Protein AF-A0A1Q7BRL2-F1 (afdb_monomer_lite)

Sequence (193 aa):
MEAATKLGIEAVKKFFEGKKDEKDLISIGLAVGYFYNFLNVISGVIRRNQLTLYEKTGDKDGRHFARETVGVQVILPARLHVAAYERCEDEFRQTKKSFLLLEEEQGRMYGINYNLVQRGDKPGIIIVDLARPLMSVKRFYEEILHYPTHDDADAKWIKAQKSEIIAFKETLLQLQNRGYGALVNRLDFSERA

Secondary structure (DSSP, 8-state):
-HHHHHHHHHHHHHHHSS---TT--HHHHHHHHHIIIIIHHHHHHHTSSEEEEBSSTT-SS-EEEEGGGEEEEEEEESSSSHHHHHHHHHHHHTSEEEEEEEGGGTTEEEEEEEEEEEETTEEEEEEEEE-HHHHTHHHIIIIIS------TT-HHHHHHHHHHHHHHHHHHHHHHHTT--TTTTTEEEEEE-

Radius of gyration: 19.19 Å; chains: 1; bounding box: 58×33×53 Å

Foldseek 3Di:
DVVVVVVVVVVVVVLLALDDDLPS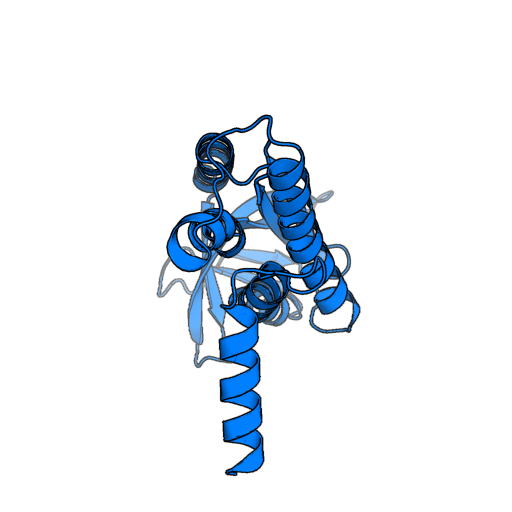QCLLVLLVVCCVVPVLQVQVQLVDQKWFWAADPPRDPGDIFGSVQEFEEEEDEQFQDDVSVVVSVVVQVVWDKTWGFDVVVVRDTDIWTWDWDDDPPGIHIYTYYYSVSLNCSVVCCCVRSVHDPPDPPPPVNVVSNNSNRCSNVVSNVVVVVVPSGPNVVRYHYHYGD

Structure (mmCIF, N/CA/C/O backbone):
data_AF-A0A1Q7BRL2-F1
#
_entry.id   AF-A0A1Q7BRL2-F1
#
loop_
_atom_site.group_PDB
_atom_site.id
_atom_site.type_symbol
_atom_site.label_atom_id
_atom_site.label_alt_id
_atom_site.label_comp_id
_atom_site.label_asym_id
_atom_site.label_entity_id
_atom_site.label_seq_id
_atom_site.pdbx_PDB_ins_code
_atom_site.Cartn_x
_atom_site.Cartn_y
_atom_site.Cartn_z
_atom_site.occupancy
_atom_site.B_iso_or_equiv
_atom_site.auth_seq_id
_atom_site.auth_comp_id
_atom_site.auth_asym_id
_atom_site.auth_atom_id
_atom_site.pdbx_PDB_model_num
ATOM 1 N N . MET A 1 1 ? 29.855 -19.125 7.031 1.00 62.41 1 MET A N 1
ATOM 2 C CA . MET A 1 1 ? 29.768 -17.647 7.026 1.00 62.41 1 MET A CA 1
ATOM 3 C C . MET A 1 1 ? 30.228 -17.094 5.680 1.00 62.41 1 MET A C 1
ATOM 5 O O . MET A 1 1 ? 29.429 -16.485 4.992 1.00 62.41 1 MET A O 1
ATOM 9 N N . GLU A 1 2 ? 31.440 -17.429 5.235 1.00 78.12 2 GLU A N 1
ATOM 10 C CA . GLU A 1 2 ? 32.041 -16.954 3.975 1.00 78.12 2 GLU A CA 1
ATOM 11 C C . GLU A 1 2 ? 31.238 -17.293 2.699 1.00 78.12 2 GLU A C 1
ATOM 13 O O . GLU A 1 2 ? 31.030 -16.430 1.848 1.00 78.12 2 GLU A O 1
ATOM 18 N N . ALA A 1 3 ? 30.689 -18.511 2.598 1.00 78.81 3 ALA A N 1
ATOM 19 C CA . ALA A 1 3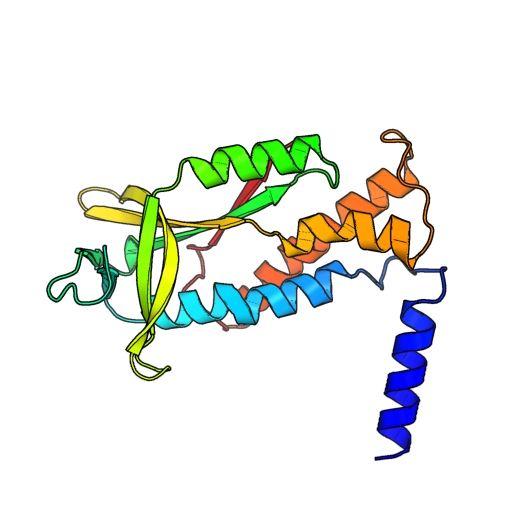 ? 29.843 -18.916 1.467 1.00 78.81 3 ALA A CA 1
ATOM 20 C C . ALA A 1 3 ? 28.517 -18.132 1.387 1.00 78.81 3 ALA A C 1
ATOM 22 O O . ALA A 1 3 ? 28.091 -17.755 0.299 1.00 78.81 3 ALA A O 1
ATOM 23 N N . ALA A 1 4 ? 27.892 -17.842 2.534 1.00 79.88 4 ALA A N 1
ATOM 24 C CA . ALA A 1 4 ? 26.665 -17.048 2.599 1.00 79.88 4 ALA A CA 1
ATOM 25 C C . ALA A 1 4 ? 26.933 -15.579 2.240 1.00 79.88 4 ALA A C 1
ATOM 27 O O . ALA A 1 4 ? 26.167 -14.979 1.492 1.00 79.88 4 ALA A O 1
ATOM 28 N N . THR A 1 5 ? 28.057 -15.024 2.705 1.00 82.62 5 THR A N 1
ATOM 29 C CA . THR A 1 5 ? 28.504 -13.678 2.328 1.00 82.62 5 THR A CA 1
ATOM 30 C C . THR A 1 5 ? 28.749 -13.577 0.825 1.00 82.62 5 THR A C 1
ATOM 32 O O . THR A 1 5 ? 28.285 -12.633 0.192 1.00 82.62 5 THR A O 1
ATOM 35 N N . LYS A 1 6 ? 29.428 -14.565 0.229 1.00 87.19 6 LYS A N 1
ATOM 36 C CA . LYS A 1 6 ? 29.683 -14.597 -1.216 1.00 87.19 6 LYS A CA 1
ATOM 37 C C . LYS A 1 6 ? 28.384 -14.671 -2.023 1.00 87.19 6 LYS A C 1
ATOM 39 O O . LYS A 1 6 ? 28.210 -13.871 -2.937 1.00 87.19 6 LYS A O 1
ATOM 44 N N . LEU A 1 7 ? 27.462 -15.556 -1.633 1.00 82.69 7 LEU A N 1
ATOM 45 C CA . LEU A 1 7 ? 26.121 -15.650 -2.221 1.00 82.69 7 LEU A CA 1
ATOM 46 C C . LEU A 1 7 ? 25.362 -14.319 -2.129 1.00 82.69 7 LEU A C 1
ATOM 48 O O . LEU A 1 7 ? 24.771 -13.884 -3.112 1.00 82.69 7 LEU A O 1
ATOM 52 N N . GLY A 1 8 ? 25.412 -13.650 -0.974 1.00 77.25 8 GLY A N 1
ATOM 53 C CA . GLY A 1 8 ? 24.779 -12.346 -0.778 1.00 77.25 8 GLY A CA 1
ATOM 54 C C . GLY A 1 8 ? 25.357 -11.264 -1.692 1.00 77.25 8 GLY A C 1
ATOM 55 O O . GLY A 1 8 ? 24.603 -10.548 -2.346 1.00 77.25 8 GLY A O 1
ATOM 56 N N . ILE A 1 9 ? 26.687 -11.174 -1.793 1.00 84.06 9 ILE A N 1
ATOM 57 C CA . ILE A 1 9 ? 27.365 -10.212 -2.679 1.00 84.06 9 ILE A CA 1
ATOM 58 C C . ILE A 1 9 ? 27.017 -10.480 -4.148 1.00 84.06 9 ILE A C 1
ATOM 60 O O . ILE A 1 9 ? 26.789 -9.539 -4.904 1.00 84.06 9 ILE A O 1
ATOM 64 N N . GLU A 1 10 ? 26.974 -11.745 -4.563 1.00 83.62 10 GLU A N 1
ATOM 65 C CA . GLU A 1 10 ? 26.650 -12.133 -5.938 1.00 83.62 10 GLU A CA 1
ATOM 66 C C . GLU A 1 10 ? 25.187 -11.833 -6.292 1.00 83.62 10 GLU A C 1
ATOM 68 O O . GLU A 1 10 ? 24.922 -11.259 -7.346 1.00 83.62 10 GLU A O 1
ATOM 73 N N . ALA A 1 11 ? 24.249 -12.110 -5.381 1.00 78.00 11 ALA A N 1
ATOM 74 C CA . ALA A 1 11 ? 22.842 -11.754 -5.552 1.00 78.00 11 ALA A CA 1
ATOM 75 C C . ALA A 1 11 ? 22.638 -10.235 -5.674 1.00 78.00 11 ALA A C 1
ATOM 77 O O . ALA A 1 11 ? 21.880 -9.787 -6.533 1.00 78.00 11 ALA A O 1
ATOM 78 N N . VAL A 1 12 ? 23.347 -9.439 -4.861 1.00 78.56 12 VAL A N 1
ATOM 79 C CA . VAL A 1 12 ? 23.328 -7.972 -4.965 1.00 78.56 12 VAL A CA 1
ATOM 80 C C . VAL A 1 12 ? 23.885 -7.531 -6.314 1.00 78.56 12 VAL A C 1
ATOM 82 O O . VAL A 1 12 ? 23.209 -6.798 -7.023 1.00 78.56 12 VAL A O 1
ATOM 85 N N . LYS A 1 13 ? 25.072 -8.002 -6.715 1.00 79.81 13 LYS A N 1
ATOM 86 C CA . LYS A 1 13 ? 25.657 -7.640 -8.017 1.00 79.81 13 LYS A CA 1
ATOM 87 C C . LYS A 1 13 ? 24.693 -7.927 -9.163 1.00 79.81 13 LYS A C 1
ATOM 89 O O . LYS A 1 13 ? 24.381 -7.012 -9.916 1.00 79.81 13 LYS A O 1
ATOM 94 N N . LYS A 1 14 ? 24.135 -9.140 -9.208 1.00 74.88 14 LYS A N 1
ATOM 95 C CA . LYS A 1 14 ? 23.153 -9.540 -10.220 1.00 74.88 14 LYS A CA 1
ATOM 96 C C . LYS A 1 14 ? 21.919 -8.632 -10.235 1.00 74.88 14 LYS A C 1
ATOM 98 O O . LYS A 1 14 ? 21.432 -8.280 -11.299 1.00 74.88 14 LYS A O 1
ATOM 103 N N . PHE A 1 15 ? 21.422 -8.223 -9.070 1.00 71.12 15 PHE A N 1
ATOM 104 C CA . PHE A 1 15 ? 20.250 -7.351 -8.971 1.00 71.12 15 PHE A CA 1
ATOM 105 C C . PHE A 1 15 ? 20.478 -5.938 -9.540 1.00 71.12 15 PHE A C 1
ATOM 107 O O . PHE A 1 15 ? 19.529 -5.320 -10.026 1.00 71.12 15 PHE A O 1
ATOM 114 N N . PHE A 1 16 ? 21.715 -5.428 -9.475 1.00 71.94 16 PHE A N 1
ATOM 115 C CA . PHE A 1 16 ? 22.108 -4.113 -10.004 1.00 71.94 16 PHE A CA 1
ATOM 116 C C . PHE A 1 16 ? 22.716 -4.174 -11.416 1.00 71.94 16 PHE A C 1
ATOM 118 O O . PHE A 1 16 ? 22.973 -3.134 -12.021 1.00 71.94 16 PHE A O 1
ATOM 125 N N . GLU A 1 17 ? 22.940 -5.363 -11.975 1.00 69.81 17 GLU A N 1
ATOM 126 C CA . GLU A 1 17 ? 23.268 -5.508 -13.391 1.00 69.81 17 GLU A CA 1
ATOM 127 C C . GLU A 1 17 ? 22.035 -5.086 -14.211 1.00 69.81 17 GLU A C 1
ATOM 129 O O . GLU A 1 17 ? 20.956 -5.649 -14.060 1.00 69.81 17 GLU A O 1
ATOM 134 N N . GLY A 1 18 ? 22.166 -4.072 -15.079 1.00 56.28 18 GLY A N 1
ATOM 135 C CA . GLY A 1 18 ? 21.053 -3.418 -15.800 1.00 56.28 18 GLY A CA 1
ATOM 136 C C . GLY A 1 18 ? 20.221 -4.301 -16.751 1.00 56.28 18 GLY A C 1
ATOM 137 O O . GLY A 1 18 ? 19.419 -3.789 -17.529 1.00 56.28 18 GLY A O 1
ATOM 138 N N . LYS A 1 19 ? 20.398 -5.626 -16.713 1.00 58.03 19 LYS A N 1
ATOM 139 C CA . LYS A 1 19 ? 19.552 -6.622 -17.372 1.00 58.03 19 LYS A CA 1
ATOM 140 C C . LYS A 1 19 ? 18.669 -7.292 -16.326 1.00 58.03 19 LYS A C 1
ATOM 142 O O . LYS A 1 19 ? 18.974 -8.384 -15.859 1.00 58.03 19 LYS A O 1
ATOM 147 N N . LYS A 1 20 ? 17.559 -6.645 -15.978 1.00 58.62 20 LYS A N 1
ATOM 148 C CA . LYS A 1 20 ? 16.522 -7.323 -15.205 1.00 58.62 20 LYS A CA 1
ATOM 149 C C . LYS A 1 20 ? 15.752 -8.293 -16.079 1.00 58.62 20 LYS A C 1
ATOM 151 O O . LYS A 1 20 ? 15.157 -7.892 -17.080 1.00 58.62 20 LYS A O 1
ATOM 156 N N . ASP A 1 21 ? 15.718 -9.547 -15.653 1.00 59.31 21 ASP A N 1
ATOM 157 C CA . ASP A 1 21 ? 14.703 -10.475 -16.123 1.00 59.31 21 ASP A CA 1
ATOM 158 C C . ASP A 1 21 ? 13.338 -10.030 -15.576 1.00 59.31 21 ASP A C 1
ATOM 160 O O . ASP A 1 21 ? 13.244 -9.463 -14.487 1.00 59.31 21 ASP A O 1
ATOM 164 N N . GLU A 1 22 ? 12.248 -10.354 -16.280 1.00 55.78 22 GLU A N 1
ATOM 165 C CA . GLU A 1 22 ? 10.867 -10.081 -15.826 1.00 55.78 22 GLU A CA 1
ATOM 166 C C . GLU A 1 22 ? 10.545 -10.682 -14.438 1.00 55.78 22 GLU A C 1
ATOM 168 O O . GLU A 1 22 ? 9.509 -10.383 -13.850 1.00 55.78 22 GLU A O 1
ATOM 173 N N . LYS A 1 23 ? 11.434 -11.535 -13.915 1.00 57.34 23 LYS A N 1
ATOM 174 C CA . LYS A 1 23 ? 11.348 -12.203 -12.615 1.00 57.34 23 LYS A CA 1
ATOM 175 C C . LYS A 1 23 ? 11.952 -11.393 -11.459 1.00 57.34 23 LYS A C 1
ATOM 177 O O . LYS A 1 23 ? 11.619 -11.681 -10.314 1.00 57.34 23 LYS A O 1
ATOM 182 N N . ASP A 1 24 ? 12.773 -10.377 -11.728 1.00 70.38 24 ASP A N 1
ATOM 183 C CA . ASP A 1 24 ? 13.502 -9.615 -10.702 1.00 70.38 24 ASP A CA 1
ATOM 184 C C . ASP A 1 24 ? 12.777 -8.310 -10.321 1.00 70.38 24 ASP A C 1
ATOM 186 O O . ASP A 1 24 ? 13.365 -7.227 -10.284 1.00 70.38 24 ASP A O 1
ATOM 190 N N . LEU A 1 25 ? 11.474 -8.388 -10.046 1.00 84.44 25 LEU A N 1
ATOM 191 C CA . LEU A 1 25 ? 10.639 -7.228 -9.703 1.00 84.44 25 LEU A CA 1
ATOM 192 C C . LEU A 1 25 ? 10.968 -6.716 -8.293 1.00 84.44 25 LEU A C 1
ATOM 194 O O . LEU A 1 25 ? 10.845 -7.454 -7.310 1.00 84.44 25 LEU A O 1
ATOM 198 N N . ILE A 1 26 ? 11.370 -5.443 -8.166 1.00 90.31 26 ILE A N 1
ATOM 199 C CA . ILE A 1 26 ? 11.726 -4.882 -6.844 1.00 90.31 26 ILE A CA 1
ATOM 200 C C . ILE A 1 26 ? 10.518 -4.776 -5.924 1.00 90.31 26 ILE A C 1
ATOM 202 O O . ILE A 1 26 ? 10.661 -4.861 -4.701 1.00 90.31 26 ILE A O 1
ATOM 206 N N . SER A 1 27 ? 9.330 -4.608 -6.506 1.00 93.06 27 SER A N 1
ATOM 207 C CA . SER A 1 27 ? 8.085 -4.460 -5.773 1.00 93.06 27 SER A CA 1
ATOM 208 C C . SER A 1 27 ? 7.787 -5.638 -4.861 1.00 93.06 27 SER A C 1
ATOM 210 O O . SER A 1 27 ? 7.117 -5.443 -3.855 1.00 93.06 27 SER A O 1
ATOM 212 N N . ILE A 1 28 ? 8.309 -6.835 -5.149 1.00 90.88 28 ILE A N 1
ATOM 213 C CA . ILE A 1 28 ? 8.156 -7.995 -4.261 1.00 90.88 28 ILE A CA 1
ATOM 214 C C . ILE A 1 28 ? 8.828 -7.708 -2.911 1.00 90.88 28 ILE A C 1
ATOM 216 O O . ILE A 1 28 ? 8.199 -7.829 -1.861 1.00 90.88 28 ILE A O 1
ATOM 220 N N . GLY A 1 29 ? 10.090 -7.267 -2.924 1.00 90.81 29 GLY A N 1
ATOM 221 C CA . GLY A 1 29 ? 10.823 -6.928 -1.700 1.00 90.81 29 GLY A CA 1
ATOM 222 C C . GLY A 1 29 ? 10.210 -5.733 -0.967 1.00 90.81 29 GLY A C 1
ATOM 223 O O . GLY A 1 29 ? 10.060 -5.760 0.256 1.00 90.81 29 GLY A O 1
ATOM 224 N N . LEU A 1 30 ? 9.784 -4.711 -1.716 1.00 94.75 30 LEU A N 1
ATOM 225 C CA . LEU A 1 30 ? 9.109 -3.537 -1.156 1.00 94.75 30 LEU A CA 1
ATOM 226 C C . LEU A 1 30 ? 7.767 -3.904 -0.508 1.00 94.75 30 LEU A C 1
ATOM 228 O O . LEU A 1 30 ? 7.459 -3.397 0.570 1.00 94.75 30 LEU A O 1
ATOM 232 N N . ALA A 1 31 ? 6.998 -4.810 -1.114 1.00 93.81 31 ALA A N 1
ATOM 233 C CA . ALA A 1 31 ? 5.745 -5.315 -0.563 1.00 93.81 31 ALA A CA 1
ATOM 234 C C . ALA A 1 31 ? 5.972 -6.129 0.714 1.00 93.81 31 ALA A C 1
ATOM 236 O O . ALA A 1 31 ? 5.243 -5.945 1.684 1.00 93.81 31 ALA A O 1
ATOM 237 N N . VAL A 1 32 ? 7.007 -6.976 0.764 1.00 91.56 32 VAL A N 1
ATOM 238 C CA . VAL A 1 32 ? 7.375 -7.706 1.990 1.00 91.56 32 VAL A CA 1
ATOM 239 C C . VAL A 1 32 ? 7.716 -6.731 3.121 1.00 91.56 32 VAL A C 1
ATOM 241 O O . VAL A 1 32 ? 7.194 -6.867 4.228 1.00 91.56 32 VAL A O 1
ATOM 244 N N . GLY A 1 33 ? 8.542 -5.717 2.848 1.00 92.56 33 GLY A N 1
ATOM 245 C CA . GLY A 1 33 ? 8.872 -4.686 3.836 1.00 92.56 33 GLY A CA 1
ATOM 246 C C . GLY A 1 33 ? 7.639 -3.908 4.300 1.00 92.56 33 GLY A C 1
ATOM 247 O O . GLY A 1 33 ? 7.424 -3.734 5.498 1.00 92.56 33 GLY A O 1
ATOM 248 N N . TYR A 1 34 ? 6.789 -3.490 3.360 1.00 94.88 34 TYR A N 1
ATOM 249 C CA . TYR A 1 34 ? 5.526 -2.811 3.654 1.00 94.88 34 TYR A CA 1
ATOM 250 C C . TYR A 1 34 ? 4.599 -3.666 4.527 1.00 94.88 34 TYR A C 1
ATOM 252 O O . TYR A 1 34 ? 4.042 -3.181 5.512 1.00 94.88 34 TYR A O 1
ATOM 260 N N . PHE A 1 35 ? 4.478 -4.954 4.205 1.00 92.31 35 PHE A N 1
ATOM 261 C CA . PHE A 1 35 ? 3.654 -5.893 4.949 1.00 92.31 35 PHE A CA 1
ATOM 262 C C . PHE A 1 35 ? 4.066 -5.953 6.422 1.00 92.31 35 PHE A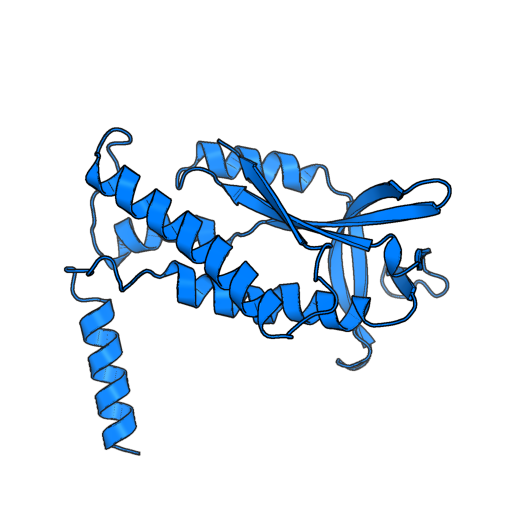 C 1
ATOM 264 O O . PHE A 1 35 ? 3.225 -5.751 7.293 1.00 92.31 35 PHE A O 1
ATOM 271 N N . TYR A 1 36 ? 5.349 -6.176 6.717 1.00 89.75 36 TYR A N 1
ATOM 272 C CA . TYR A 1 36 ? 5.805 -6.309 8.103 1.00 89.75 36 TYR A CA 1
ATOM 273 C C . TYR A 1 36 ? 5.792 -4.988 8.881 1.00 89.75 36 TYR A C 1
ATOM 275 O O . TYR A 1 36 ? 5.526 -5.008 10.080 1.00 89.75 36 TYR A O 1
ATOM 283 N N . ASN A 1 37 ? 6.013 -3.853 8.211 1.00 90.06 37 ASN A N 1
ATOM 284 C CA . ASN A 1 37 ? 6.060 -2.538 8.859 1.00 90.06 37 ASN A CA 1
A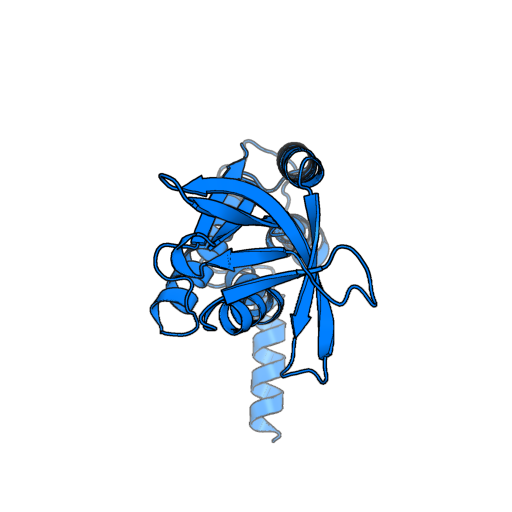TOM 285 C C . ASN A 1 37 ? 4.679 -1.916 9.116 1.00 90.06 37 ASN A C 1
ATOM 287 O O . ASN A 1 37 ? 4.539 -1.094 10.023 1.00 90.06 37 ASN A O 1
ATOM 291 N N . PHE A 1 38 ? 3.675 -2.270 8.312 1.00 91.69 38 PHE A N 1
ATOM 292 C CA . PHE A 1 38 ? 2.336 -1.692 8.405 1.00 91.69 38 PHE A CA 1
ATOM 293 C C . PHE A 1 38 ? 1.256 -2.765 8.567 1.00 91.69 38 PHE A C 1
ATOM 295 O O . PHE A 1 38 ? 0.658 -2.883 9.636 1.00 91.69 38 PHE A O 1
ATOM 302 N N . LEU A 1 39 ? 1.012 -3.592 7.546 1.00 90.25 39 LEU A N 1
ATOM 303 C CA . LEU A 1 39 ? -0.143 -4.504 7.542 1.00 90.25 39 LEU A CA 1
ATOM 304 C C . LEU A 1 39 ? -0.107 -5.543 8.669 1.00 90.25 39 LEU A C 1
ATOM 306 O O . LEU A 1 39 ? -1.154 -5.867 9.231 1.00 90.25 39 LEU A O 1
ATOM 310 N N . ASN A 1 40 ? 1.071 -6.052 9.024 1.00 87.25 40 ASN A N 1
ATOM 311 C CA . ASN A 1 40 ? 1.249 -7.006 10.114 1.00 87.25 40 ASN A CA 1
ATOM 312 C C . ASN A 1 40 ? 1.000 -6.349 11.481 1.00 87.25 40 ASN A C 1
ATOM 314 O O . ASN A 1 40 ? 0.310 -6.928 12.319 1.00 87.25 40 ASN A O 1
ATOM 318 N N . VAL A 1 41 ? 1.478 -5.114 11.671 1.00 87.19 41 VAL A N 1
ATOM 319 C CA . VAL A 1 41 ? 1.228 -4.319 12.886 1.00 87.19 41 VAL A CA 1
ATOM 320 C C . VAL A 1 41 ? -0.276 -4.102 13.058 1.00 87.19 41 VAL A C 1
ATOM 322 O O . VAL A 1 41 ? -0.850 -4.479 14.079 1.00 87.19 41 VAL A O 1
ATOM 325 N N . ILE A 1 42 ? -0.949 -3.597 12.020 1.00 88.44 42 ILE A N 1
ATOM 326 C CA . ILE A 1 42 ? -2.401 -3.366 12.031 1.00 88.44 42 ILE A CA 1
ATOM 327 C C . ILE A 1 42 ? -3.178 -4.675 12.235 1.00 88.44 42 ILE A C 1
ATOM 329 O O . ILE A 1 42 ? -4.137 -4.723 13.009 1.00 88.44 42 ILE A O 1
ATOM 333 N N . SER A 1 43 ? -2.739 -5.765 11.601 1.00 85.75 43 SER A N 1
ATOM 334 C CA . SER A 1 43 ? -3.322 -7.096 11.796 1.00 85.75 43 SER A CA 1
ATOM 335 C C . SER A 1 43 ? -3.255 -7.557 13.249 1.00 85.75 43 SER A C 1
ATOM 337 O O . SER A 1 43 ? -4.217 -8.162 13.726 1.00 85.75 43 SER A O 1
ATOM 339 N N . GLY A 1 44 ? -2.142 -7.298 13.942 1.00 82.25 44 GLY A N 1
ATOM 340 C CA . GLY A 1 44 ? -1.958 -7.627 15.356 1.00 82.25 44 GLY A CA 1
ATOM 341 C C . GLY A 1 44 ? -2.979 -6.919 16.244 1.00 82.25 44 GLY A C 1
ATOM 342 O O . GLY A 1 44 ? -3.640 -7.562 17.060 1.00 82.25 44 GLY A O 1
ATOM 343 N N . VAL A 1 45 ? -3.203 -5.622 16.010 1.00 81.75 45 VAL A N 1
ATOM 344 C CA . VAL A 1 45 ? -4.196 -4.845 16.769 1.00 81.75 45 VAL A CA 1
ATOM 345 C C . VAL A 1 45 ? -5.624 -5.328 16.473 1.00 81.75 45 VAL A C 1
ATOM 347 O O . VAL A 1 45 ? -6.412 -5.533 17.394 1.00 81.75 45 VAL A O 1
ATOM 350 N N . ILE A 1 46 ? -5.956 -5.600 15.205 1.00 82.38 46 ILE A N 1
ATOM 351 C CA . ILE A 1 46 ? -7.301 -6.038 14.785 1.00 82.38 46 ILE A CA 1
ATOM 352 C C . ILE A 1 46 ? -7.656 -7.451 15.273 1.00 82.38 46 ILE A C 1
ATOM 354 O O . ILE A 1 46 ? -8.836 -7.782 15.365 1.00 82.38 46 ILE A O 1
ATOM 358 N N . ARG A 1 47 ? -6.684 -8.320 15.587 1.00 73.88 47 ARG A N 1
ATOM 359 C CA . ARG A 1 47 ? -6.971 -9.667 16.130 1.00 73.88 47 ARG A CA 1
ATOM 360 C C . ARG A 1 47 ? -7.744 -9.615 17.454 1.00 73.88 47 ARG A C 1
ATOM 362 O O . ARG A 1 47 ? -8.454 -10.572 17.766 1.00 73.88 47 ARG A O 1
ATOM 369 N N . ARG A 1 48 ? -7.643 -8.511 18.191 1.00 67.75 48 ARG A N 1
ATOM 370 C CA . ARG A 1 48 ? -8.316 -8.276 19.473 1.00 67.75 48 ARG A CA 1
ATOM 371 C C . ARG A 1 48 ? -9.815 -8.050 19.249 1.00 67.75 48 ARG A C 1
ATOM 373 O O . ARG A 1 48 ? -10.225 -7.596 18.186 1.00 67.75 48 ARG A O 1
ATOM 380 N N . ASN A 1 49 ? -10.656 -8.384 20.230 1.00 65.44 49 ASN A N 1
ATOM 381 C CA . ASN A 1 49 ? -12.123 -8.306 20.090 1.00 65.44 49 ASN A CA 1
ATOM 382 C C . ASN A 1 49 ? -12.636 -6.893 19.746 1.00 65.44 49 ASN A C 1
ATOM 384 O O . ASN A 1 49 ? -13.732 -6.749 19.205 1.00 65.44 49 ASN A O 1
ATOM 388 N N . GLN A 1 50 ? -11.839 -5.861 20.026 1.00 77.50 50 GLN A N 1
ATOM 389 C CA . GLN A 1 50 ? -12.184 -4.462 19.828 1.00 77.50 50 GLN A CA 1
ATOM 390 C C . GLN A 1 50 ? -10.933 -3.662 19.452 1.00 77.50 50 GLN A C 1
ATOM 392 O O . GLN A 1 50 ? -9.839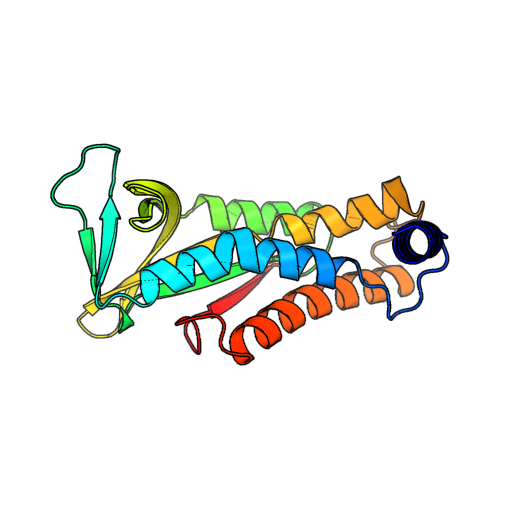 -3.948 19.939 1.00 77.50 50 GLN A O 1
ATOM 397 N N . LEU A 1 51 ? -11.105 -2.668 18.582 1.00 87.12 51 LEU A N 1
ATOM 398 C CA . LEU A 1 51 ? -10.076 -1.696 18.223 1.00 87.12 51 LEU A CA 1
ATOM 399 C C . LEU A 1 51 ? -10.369 -0.374 18.940 1.00 87.12 51 LEU A C 1
ATOM 401 O O . LEU A 1 51 ? -11.495 0.116 18.863 1.00 87.12 51 LEU A O 1
ATOM 405 N N . THR A 1 52 ? -9.367 0.221 19.583 1.00 88.56 52 THR A N 1
ATOM 406 C CA . THR A 1 52 ? -9.493 1.527 20.248 1.00 88.56 52 THR A CA 1
ATOM 407 C C . THR A 1 52 ? -8.641 2.567 19.534 1.00 88.56 52 THR A C 1
ATOM 409 O O . THR A 1 52 ? -7.452 2.347 19.302 1.00 88.56 52 THR A O 1
ATOM 412 N N . LEU A 1 53 ? -9.266 3.690 19.189 1.00 90.25 53 LEU A N 1
ATOM 413 C CA . LEU A 1 53 ? -8.631 4.869 18.614 1.00 90.25 53 LEU A CA 1
ATOM 414 C C . LEU A 1 53 ? -8.462 5.946 19.682 1.00 90.25 53 LEU A C 1
ATOM 416 O O . LEU A 1 53 ? -9.408 6.236 20.406 1.00 90.25 53 LEU A O 1
ATOM 420 N N . TYR A 1 54 ? -7.299 6.582 19.734 1.00 89.44 54 TYR A N 1
ATOM 421 C CA . TYR A 1 54 ? -7.021 7.680 20.661 1.00 89.44 54 TYR A CA 1
ATOM 422 C C . TYR A 1 54 ? -6.784 8.971 19.879 1.00 89.44 54 TYR A C 1
ATOM 424 O O . TYR A 1 54 ? -6.109 8.964 18.844 1.00 89.44 54 TYR A O 1
ATOM 432 N N . GLU A 1 55 ? -7.325 10.093 20.347 1.00 82.56 55 GLU A N 1
ATOM 433 C CA . GLU A 1 55 ? -7.137 11.380 19.655 1.00 82.56 55 GLU A CA 1
ATOM 434 C C . GLU A 1 55 ? -5.770 12.006 19.950 1.00 82.56 55 GLU A C 1
ATOM 436 O O . GLU A 1 55 ? -5.205 12.717 19.119 1.00 82.56 55 GLU A O 1
ATOM 441 N N . LYS A 1 56 ? -5.217 11.724 21.132 1.00 76.81 56 LYS A N 1
ATOM 442 C CA . LYS A 1 56 ? -3.938 12.262 21.599 1.00 76.81 56 LYS A CA 1
ATOM 443 C C . LYS A 1 56 ? -3.301 11.353 22.643 1.00 76.81 56 LYS A C 1
ATOM 445 O O . LYS A 1 56 ? -3.972 10.553 23.292 1.00 76.81 56 LYS A O 1
ATOM 450 N N . THR A 1 57 ? -2.001 11.523 22.849 1.00 67.31 57 THR A N 1
ATOM 451 C CA . THR A 1 57 ? -1.268 10.865 23.934 1.00 67.31 57 THR A CA 1
ATOM 452 C C . THR A 1 57 ? -1.877 11.247 25.289 1.00 67.31 57 THR A C 1
ATOM 454 O O . THR A 1 57 ? -2.025 12.432 25.586 1.00 67.31 57 THR A O 1
ATOM 457 N N . GLY A 1 58 ? -2.232 10.251 26.106 1.00 66.06 58 GLY A N 1
ATOM 458 C CA . GLY A 1 58 ? -2.842 10.451 27.429 1.00 66.06 58 GLY A CA 1
ATOM 459 C C . GLY A 1 58 ? -4.375 10.490 27.449 1.00 66.06 58 GLY A C 1
ATOM 460 O O . GLY A 1 58 ? -4.953 10.673 28.519 1.00 66.06 58 GLY A O 1
ATOM 461 N N . ASP A 1 59 ? -5.031 10.307 26.301 1.00 74.19 59 ASP A N 1
ATOM 462 C CA . ASP A 1 59 ? -6.460 9.988 26.235 1.00 74.19 59 ASP A CA 1
ATOM 463 C C . ASP A 1 59 ? -6.719 8.628 26.912 1.00 74.19 59 ASP A C 1
ATOM 465 O O . ASP A 1 59 ? -6.067 7.635 26.584 1.00 74.19 59 ASP A O 1
ATOM 469 N N . LYS A 1 60 ? -7.608 8.608 27.912 1.00 69.94 60 LYS A N 1
ATOM 470 C CA . LYS A 1 60 ? -7.869 7.426 28.750 1.00 69.94 60 LYS A CA 1
ATOM 471 C C . LYS A 1 60 ? -9.072 6.615 28.286 1.00 69.94 60 LYS A C 1
ATOM 473 O O . LYS A 1 60 ? -9.100 5.416 28.547 1.00 69.94 60 LYS A O 1
ATOM 478 N N . ASP A 1 61 ? -10.022 7.256 27.613 1.00 79.06 61 ASP A N 1
ATOM 479 C CA . ASP A 1 61 ? -11.299 6.631 27.281 1.00 79.06 61 ASP A CA 1
ATOM 480 C C . ASP A 1 61 ? -11.251 6.049 25.866 1.00 79.06 61 ASP A C 1
ATOM 482 O O . ASP A 1 61 ? -11.645 4.903 25.661 1.00 79.06 61 ASP A O 1
ATOM 486 N N . GLY A 1 62 ? -10.663 6.779 24.908 1.00 82.94 62 GLY A N 1
ATOM 487 C CA . GLY A 1 62 ? -10.556 6.342 23.517 1.00 82.94 62 GLY A CA 1
ATOM 488 C C . GLY A 1 62 ? -11.915 6.080 22.846 1.00 82.94 62 GLY A C 1
ATOM 489 O O . GLY A 1 62 ? -12.978 6.006 23.460 1.00 82.94 62 GLY A O 1
ATOM 490 N N . ARG A 1 63 ? -11.912 5.944 21.521 1.00 89.56 63 ARG A N 1
ATOM 491 C CA . ARG A 1 63 ? -13.098 5.580 20.745 1.00 89.56 63 ARG A CA 1
ATOM 492 C C . ARG A 1 63 ? -12.992 4.145 20.276 1.00 89.56 63 ARG A C 1
ATOM 494 O O . ARG A 1 63 ? -12.072 3.792 19.539 1.00 89.56 63 ARG A O 1
ATOM 501 N N . HIS A 1 64 ? -13.973 3.336 20.644 1.00 89.88 64 HIS A N 1
ATOM 502 C CA . HIS A 1 64 ? -13.934 1.919 20.336 1.00 89.88 64 HIS A CA 1
ATOM 503 C C . HIS A 1 64 ? -14.751 1.525 19.106 1.00 89.88 64 HIS A C 1
ATOM 505 O O . HIS A 1 64 ? -15.855 2.023 18.879 1.00 89.88 64 HIS A O 1
ATOM 511 N N . PHE A 1 65 ? -14.233 0.551 18.364 1.00 90.31 65 PHE A N 1
ATOM 512 C CA . PHE A 1 65 ? -14.873 -0.047 17.201 1.00 90.31 65 PHE A CA 1
ATOM 513 C C . PHE A 1 65 ? -14.842 -1.567 17.309 1.00 90.31 65 PHE A C 1
ATOM 515 O O . PHE A 1 65 ? -13.826 -2.163 17.677 1.00 90.31 65 PHE A O 1
ATOM 522 N N . ALA A 1 66 ? -15.970 -2.195 16.990 1.00 88.56 66 ALA A N 1
ATOM 523 C CA . ALA A 1 66 ? -16.073 -3.643 16.973 1.00 88.56 66 ALA A CA 1
ATOM 524 C C . ALA A 1 66 ? -15.172 -4.211 15.870 1.00 88.56 66 ALA A C 1
ATOM 526 O O . ALA A 1 66 ? -15.089 -3.658 14.772 1.00 88.56 66 ALA A O 1
ATOM 527 N N . ARG A 1 67 ? -14.482 -5.317 16.153 1.00 86.19 67 ARG A N 1
ATOM 528 C CA . ARG A 1 67 ? -13.483 -5.890 15.243 1.00 86.19 67 ARG A CA 1
ATOM 529 C C . ARG A 1 67 ? -14.030 -6.133 13.832 1.00 86.19 67 ARG A C 1
ATOM 531 O O . ARG A 1 67 ? -13.281 -6.024 12.864 1.00 86.19 67 ARG A O 1
ATOM 538 N N . GLU A 1 68 ? -15.289 -6.528 13.699 1.00 87.06 68 GLU A N 1
ATOM 539 C CA . GLU A 1 68 ? -15.949 -6.813 12.423 1.00 87.06 68 GLU A CA 1
ATOM 540 C C . GLU A 1 68 ? -16.253 -5.568 11.581 1.00 87.06 68 GLU A C 1
ATOM 542 O O . GLU A 1 68 ? -16.464 -5.696 10.378 1.00 87.06 68 GLU A O 1
ATOM 547 N N . THR A 1 69 ? -16.244 -4.371 12.178 1.00 90.50 69 THR A N 1
ATOM 548 C CA . THR A 1 69 ? -16.509 -3.107 11.472 1.00 90.50 69 THR A CA 1
ATOM 549 C C . THR A 1 69 ? -15.235 -2.355 11.080 1.00 90.50 69 THR A C 1
ATOM 551 O O . THR A 1 69 ? -15.317 -1.256 10.530 1.00 90.50 69 THR A O 1
ATOM 554 N N . VAL A 1 70 ? -14.062 -2.954 11.319 1.00 91.00 70 VAL A N 1
ATOM 555 C CA . VAL A 1 70 ? -12.747 -2.408 10.961 1.00 91.00 70 VAL A CA 1
ATOM 556 C C . VAL A 1 70 ? -12.265 -3.001 9.637 1.00 91.00 70 VAL A C 1
ATOM 558 O O . VAL A 1 70 ? -12.089 -4.215 9.518 1.00 91.00 70 VAL A O 1
ATOM 561 N N . GLY A 1 71 ? -12.014 -2.135 8.657 1.00 91.81 71 GLY A N 1
ATOM 562 C CA . GLY A 1 71 ? -11.348 -2.454 7.393 1.00 91.81 71 GLY A CA 1
ATOM 563 C C . GLY A 1 71 ? -9.984 -1.776 7.267 1.00 91.81 71 GLY A C 1
ATOM 564 O O . GLY A 1 71 ? -9.654 -0.873 8.035 1.00 91.81 71 GLY A O 1
ATOM 565 N N . VAL A 1 72 ? -9.211 -2.197 6.272 1.00 93.56 72 VAL A N 1
ATOM 566 C CA . VAL A 1 72 ? -7.954 -1.573 5.854 1.00 93.56 72 VAL A CA 1
ATOM 567 C C . VAL A 1 72 ? -8.017 -1.328 4.351 1.00 93.56 72 VAL A C 1
ATOM 569 O O . VAL A 1 72 ? -8.398 -2.218 3.599 1.00 93.56 72 VAL A O 1
ATOM 572 N N . GLN A 1 73 ? -7.632 -0.139 3.911 1.00 95.19 73 GLN A N 1
ATOM 573 C CA . GLN A 1 73 ? -7.515 0.211 2.505 1.00 95.19 73 GLN A CA 1
ATOM 574 C C . GLN A 1 73 ? -6.108 0.724 2.225 1.00 95.19 73 GLN A C 1
ATOM 576 O O . GLN A 1 73 ? -5.620 1.624 2.908 1.00 95.19 73 GLN A O 1
ATOM 581 N N . VAL A 1 74 ? -5.469 0.161 1.206 1.00 95.56 74 VAL A N 1
ATOM 582 C CA . VAL A 1 74 ? -4.172 0.631 0.720 1.00 95.56 74 VAL A CA 1
ATOM 583 C C . VAL A 1 74 ? -4.384 1.335 -0.614 1.00 95.56 74 VAL A C 1
ATOM 585 O O . VAL A 1 74 ? -4.896 0.744 -1.566 1.00 95.56 74 VAL A O 1
ATOM 588 N N . ILE A 1 75 ? -4.002 2.607 -0.682 1.00 96.25 75 ILE A N 1
ATOM 589 C CA . ILE A 1 75 ? -4.054 3.406 -1.906 1.00 96.25 75 ILE A CA 1
ATOM 590 C C . ILE A 1 75 ? -2.820 3.072 -2.746 1.00 96.25 75 ILE A C 1
ATOM 592 O O . ILE A 1 75 ? -1.682 3.178 -2.272 1.00 96.25 75 ILE A O 1
ATOM 596 N N . LEU A 1 76 ? -3.055 2.664 -3.992 1.00 95.75 76 LEU A N 1
ATOM 597 C CA . LEU A 1 76 ? -2.035 2.335 -4.978 1.00 95.75 76 LEU A CA 1
ATOM 598 C C . LEU A 1 76 ? -2.139 3.290 -6.176 1.00 95.75 76 LEU A C 1
ATOM 600 O O . LEU A 1 76 ? -3.237 3.518 -6.694 1.00 95.75 76 LEU A O 1
ATOM 604 N N . PRO A 1 77 ? -1.012 3.796 -6.694 1.00 94.25 77 PRO A N 1
ATOM 605 C CA . PRO A 1 77 ? -1.024 4.460 -7.984 1.00 94.25 77 PRO A CA 1
ATOM 606 C C . PRO A 1 77 ? -1.250 3.419 -9.090 1.00 94.25 77 PRO A C 1
ATOM 608 O O . PRO A 1 77 ? -0.620 2.363 -9.100 1.00 94.25 77 PRO A O 1
ATOM 611 N N . ALA A 1 78 ? -2.118 3.717 -10.054 1.00 90.94 78 ALA A N 1
ATOM 612 C CA . ALA A 1 78 ? -2.323 2.849 -11.216 1.00 90.94 78 ALA A CA 1
ATOM 613 C C . ALA A 1 78 ? -1.214 3.014 -12.273 1.00 90.94 78 ALA A C 1
ATOM 615 O O . ALA A 1 78 ? -1.094 2.196 -13.187 1.00 90.94 78 ALA A O 1
ATOM 616 N N . ARG A 1 79 ? -0.401 4.071 -12.149 1.00 92.12 79 ARG A N 1
ATOM 617 C CA . ARG A 1 79 ? 0.800 4.329 -12.948 1.00 92.12 79 ARG A CA 1
ATOM 618 C C . ARG A 1 79 ? 1.923 4.887 -12.088 1.00 92.12 79 ARG A C 1
ATOM 620 O O . ARG A 1 79 ? 1.687 5.637 -11.147 1.00 92.12 79 ARG A O 1
ATOM 627 N N . LEU A 1 80 ? 3.163 4.576 -12.447 1.00 92.94 80 LEU A N 1
ATOM 628 C CA . LEU A 1 80 ? 4.341 5.053 -11.724 1.00 92.94 80 LEU A CA 1
ATOM 629 C C . LEU A 1 80 ? 4.798 6.417 -12.262 1.00 92.94 80 LEU A C 1
ATOM 631 O O . LEU A 1 80 ? 5.816 6.514 -12.944 1.00 92.94 80 LEU A O 1
ATOM 635 N N . HIS A 1 81 ? 4.028 7.476 -11.993 1.00 90.25 81 HIS A N 1
ATOM 636 C CA . HIS A 1 81 ? 4.373 8.855 -12.361 1.00 90.25 81 HIS A CA 1
ATOM 637 C C . HIS A 1 81 ? 3.759 9.896 -11.410 1.00 90.25 81 HIS A C 1
ATOM 639 O O . HIS A 1 81 ? 2.782 9.630 -10.711 1.00 90.25 81 HIS A O 1
ATOM 645 N N . VAL A 1 82 ? 4.278 11.128 -11.464 1.00 89.88 82 VAL A N 1
ATOM 646 C CA . VAL A 1 82 ? 3.940 12.231 -10.541 1.00 89.88 82 VAL A CA 1
ATOM 647 C C . VAL A 1 82 ? 2.434 12.490 -10.438 1.00 89.88 82 VAL A C 1
ATOM 649 O O . VAL A 1 82 ? 1.904 12.520 -9.336 1.00 89.88 82 VAL A O 1
ATOM 652 N N . ALA A 1 83 ? 1.711 12.573 -11.556 1.00 91.81 83 ALA A N 1
ATOM 653 C CA . ALA A 1 83 ? 0.281 12.892 -11.502 1.00 91.81 83 ALA A CA 1
ATOM 654 C C . ALA A 1 83 ? -0.575 11.817 -10.789 1.00 91.81 83 ALA A C 1
ATOM 656 O O . ALA A 1 83 ? -1.536 12.149 -10.099 1.00 91.81 83 ALA A O 1
ATOM 657 N N . ALA A 1 84 ? -0.232 10.528 -10.917 1.00 92.62 84 ALA A N 1
ATOM 658 C CA . ALA A 1 84 ? -0.912 9.452 -10.197 1.00 92.62 84 ALA A CA 1
ATOM 659 C C . ALA A 1 84 ? -0.560 9.511 -8.706 1.00 92.62 84 ALA A C 1
ATOM 661 O O . ALA A 1 84 ? -1.407 9.255 -7.852 1.00 92.62 84 ALA A O 1
ATOM 662 N N . TYR A 1 85 ? 0.676 9.904 -8.389 1.00 93.94 85 TYR A N 1
ATOM 663 C CA . TYR A 1 85 ? 1.136 10.076 -7.017 1.00 93.94 85 TYR A CA 1
ATOM 664 C C . TYR A 1 85 ? 0.399 11.199 -6.296 1.00 93.94 85 TYR A C 1
ATOM 666 O O . TYR A 1 85 ? -0.070 10.994 -5.180 1.00 93.94 85 TYR A O 1
ATOM 674 N N . GLU A 1 86 ? 0.246 12.348 -6.948 1.00 94.88 86 GLU A N 1
ATOM 675 C CA . GLU A 1 86 ? -0.505 13.489 -6.419 1.00 94.88 86 GLU A CA 1
ATOM 676 C C . GLU A 1 86 ? -1.955 13.113 -6.123 1.00 94.88 86 GLU A C 1
ATOM 678 O O . GLU A 1 86 ? -2.439 13.376 -5.027 1.00 94.88 86 GLU A O 1
ATOM 683 N N . ARG A 1 87 ? -2.621 12.392 -7.032 1.00 94.12 87 ARG A N 1
ATOM 684 C CA . ARG A 1 87 ? -3.998 11.924 -6.807 1.00 94.12 87 ARG A CA 1
ATOM 685 C C . ARG A 1 87 ? -4.121 10.963 -5.627 1.00 94.12 87 ARG A C 1
ATOM 687 O O . ARG A 1 87 ? -5.090 11.048 -4.876 1.00 94.12 87 ARG A O 1
ATOM 694 N N . CYS A 1 88 ? -3.145 10.075 -5.441 1.00 95.75 88 CYS A N 1
ATOM 695 C CA . CYS A 1 88 ? -3.114 9.202 -4.271 1.00 95.75 88 CYS A CA 1
ATOM 696 C C . CYS A 1 88 ? -2.919 9.999 -2.969 1.00 95.75 88 CYS A C 1
ATOM 698 O O . CYS A 1 88 ? -3.570 9.717 -1.965 1.00 95.75 88 CYS A O 1
ATOM 700 N N . GLU A 1 89 ? -2.034 11.000 -2.976 1.00 95.88 89 GLU A N 1
ATOM 701 C CA . GLU A 1 89 ? -1.805 11.887 -1.828 1.00 95.88 89 GLU A CA 1
ATOM 702 C C . GLU A 1 89 ? -3.033 12.747 -1.514 1.00 95.88 89 GLU A C 1
ATOM 704 O O . GLU A 1 89 ? -3.364 12.932 -0.346 1.00 95.88 89 GLU A O 1
ATOM 709 N N . ASP A 1 90 ? -3.733 13.253 -2.528 1.00 95.81 90 ASP A N 1
ATOM 710 C CA . ASP A 1 90 ? -4.928 14.077 -2.347 1.00 95.81 90 ASP A CA 1
ATOM 711 C C . ASP A 1 90 ? -6.081 13.295 -1.717 1.00 95.81 90 ASP A C 1
ATOM 713 O O . ASP A 1 90 ? -6.764 13.821 -0.838 1.00 95.81 90 ASP A O 1
ATOM 717 N N . GLU A 1 91 ? -6.272 12.030 -2.098 1.00 93.56 91 GLU A N 1
ATOM 718 C CA . GLU A 1 91 ? -7.203 11.131 -1.408 1.00 93.56 91 GLU A CA 1
ATOM 719 C C . GLU A 1 91 ? -6.744 10.858 0.029 1.00 93.56 91 GLU A C 1
ATOM 721 O O . GLU A 1 91 ? -7.523 10.980 0.975 1.00 93.56 91 GLU A O 1
ATOM 726 N N . PHE A 1 92 ? -5.460 10.547 0.217 1.00 95.88 92 PHE A N 1
ATOM 727 C CA . PHE A 1 92 ? -4.904 10.260 1.535 1.00 95.88 92 PHE A CA 1
ATOM 728 C C . PHE A 1 92 ? -5.030 11.450 2.502 1.00 95.88 92 PHE A C 1
ATOM 730 O O . PHE A 1 92 ? -5.339 11.260 3.679 1.00 95.88 92 PHE A O 1
ATOM 737 N N . ARG A 1 93 ? -4.869 12.690 2.028 1.00 95.62 93 ARG A N 1
ATOM 738 C CA . ARG A 1 93 ? -5.004 13.922 2.832 1.00 95.62 93 ARG A CA 1
ATOM 739 C C . ARG A 1 93 ? -6.409 14.158 3.383 1.00 95.62 93 ARG A C 1
ATOM 741 O O . ARG A 1 93 ? -6.539 14.883 4.365 1.00 95.62 93 ARG A O 1
ATOM 748 N N . GLN A 1 94 ? -7.441 13.572 2.779 1.00 94.94 94 GLN A N 1
ATOM 749 C CA . GLN A 1 94 ? -8.834 13.731 3.223 1.00 94.94 94 GLN A CA 1
ATOM 750 C C . GLN A 1 94 ? -9.170 12.879 4.455 1.00 94.94 94 GLN A C 1
ATOM 752 O O . GLN A 1 94 ? -10.233 13.038 5.055 1.00 94.94 94 GLN A O 1
ATOM 757 N N . THR A 1 95 ? -8.273 11.973 4.839 1.00 96.56 95 THR A N 1
AT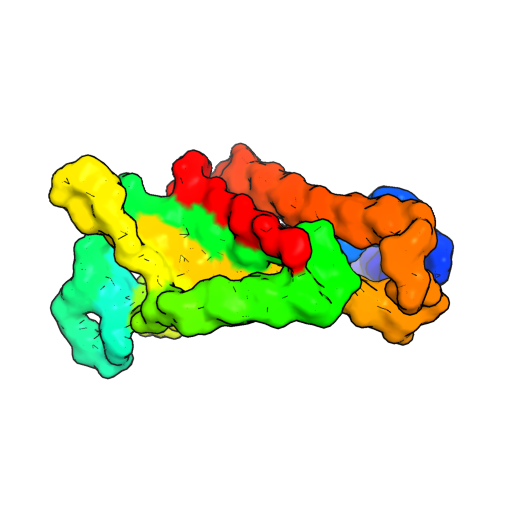OM 758 C CA . THR A 1 95 ? -8.465 11.068 5.972 1.00 96.56 95 THR A CA 1
ATOM 759 C C . THR A 1 95 ? -8.334 11.780 7.320 1.00 96.56 95 THR A C 1
ATOM 761 O O . THR A 1 95 ? -7.684 12.819 7.469 1.00 96.56 95 THR A O 1
ATOM 764 N N . LYS A 1 96 ? -8.943 11.192 8.353 1.00 95.00 96 LYS A N 1
ATOM 765 C CA . LYS A 1 96 ? -8.739 11.605 9.745 1.00 95.00 96 LYS A CA 1
ATOM 766 C C . LYS A 1 96 ? -7.495 10.939 10.315 1.00 95.00 96 LYS A C 1
ATOM 768 O O . LYS A 1 96 ? -7.198 9.797 9.983 1.00 95.00 96 LYS A O 1
ATOM 773 N N . LYS A 1 97 ? -6.821 11.616 11.244 1.00 94.50 97 LYS A N 1
ATOM 774 C CA . LYS A 1 97 ? -5.661 11.082 11.970 1.00 94.50 97 LYS A CA 1
ATOM 775 C C . LYS A 1 97 ? -6.063 10.622 13.363 1.00 94.50 97 LYS A C 1
ATOM 777 O O . LYS A 1 97 ? -6.886 11.264 14.011 1.00 94.50 97 LYS A O 1
ATOM 782 N N . SER A 1 98 ? -5.491 9.516 13.814 1.00 93.56 98 SER A N 1
ATOM 783 C CA . SER A 1 98 ? -5.634 9.018 15.183 1.00 93.56 98 SER A CA 1
ATOM 784 C C . SER A 1 98 ? -4.465 8.092 15.514 1.00 93.56 98 SER A C 1
ATOM 786 O O . SER A 1 98 ? -3.552 7.916 14.706 1.00 93.56 98 SER A O 1
ATOM 788 N N . PHE A 1 99 ? -4.476 7.518 16.707 1.00 91.62 99 PHE A N 1
ATOM 789 C CA . PHE A 1 99 ? -3.441 6.633 17.198 1.00 91.62 99 PHE A CA 1
ATOM 790 C C . PHE A 1 99 ? -4.040 5.308 17.664 1.00 91.62 99 PHE A C 1
ATOM 792 O O . PHE A 1 99 ? -5.120 5.276 18.255 1.00 91.62 99 PHE A O 1
ATOM 799 N N . LEU A 1 100 ? -3.301 4.230 17.427 1.00 89.88 100 LEU A N 1
ATOM 800 C CA . LEU A 1 100 ? -3.518 2.907 18.003 1.00 89.88 100 LEU A CA 1
ATOM 801 C C . LEU A 1 100 ? -2.512 2.671 19.125 1.00 89.88 100 LEU A C 1
ATOM 803 O O . LEU A 1 100 ? -1.361 3.089 19.013 1.00 89.88 100 LEU A O 1
ATOM 807 N N . LEU A 1 101 ? -2.918 1.949 20.165 1.00 86.44 101 LEU A N 1
ATOM 808 C CA . LEU A 1 101 ? -2.002 1.486 21.202 1.00 86.44 101 LEU A CA 1
ATOM 809 C C . LEU A 1 101 ? -1.437 0.110 20.828 1.00 86.44 101 LEU A C 1
ATOM 811 O O . LEU A 1 101 ? -2.186 -0.855 20.663 1.00 86.44 101 LEU A O 1
ATOM 815 N N . LEU A 1 102 ? -0.114 0.012 20.724 1.00 84.12 102 LEU A N 1
ATOM 816 C CA . LEU A 1 102 ? 0.601 -1.245 20.528 1.00 84.12 102 LEU A CA 1
ATOM 817 C C . LEU A 1 102 ? 1.028 -1.793 21.893 1.00 84.12 102 LEU A C 1
ATOM 819 O O . LEU A 1 102 ? 2.123 -1.513 22.379 1.00 84.12 102 LEU A O 1
ATOM 823 N N . GLU A 1 103 ? 0.159 -2.569 22.542 1.00 76.81 103 GLU A N 1
ATOM 824 C CA . GLU A 1 103 ? 0.469 -3.121 23.875 1.00 76.81 103 GLU A CA 1
ATOM 825 C C . GLU A 1 103 ? 1.696 -4.049 23.865 1.00 76.81 103 GLU A C 1
ATOM 827 O O . GLU A 1 103 ? 2.440 -4.086 24.839 1.00 76.81 103 GLU A O 1
ATOM 832 N N . GLU A 1 104 ? 1.948 -4.749 22.753 1.00 76.81 104 GLU A N 1
ATOM 833 C CA . GLU A 1 104 ? 3.130 -5.613 22.587 1.00 76.81 104 GLU A CA 1
ATOM 834 C C . GLU A 1 104 ? 4.442 -4.810 22.503 1.00 76.81 104 GLU A C 1
ATOM 836 O O . GLU A 1 104 ? 5.509 -5.339 22.803 1.00 76.81 104 GLU A O 1
ATOM 841 N N . GLU A 1 105 ? 4.370 -3.515 22.177 1.00 78.44 105 GLU A N 1
ATOM 842 C CA . GLU A 1 105 ? 5.505 -2.584 22.137 1.00 78.44 105 GLU A CA 1
ATOM 843 C C . GLU A 1 105 ? 5.498 -1.632 23.345 1.00 78.44 105 GLU A C 1
ATOM 845 O O . GLU A 1 105 ? 5.703 -0.427 23.204 1.00 78.44 105 GLU A O 1
ATOM 850 N N . GLN A 1 106 ? 5.225 -2.153 24.547 1.00 78.81 106 GLN A N 1
ATOM 851 C CA . GLN A 1 106 ? 5.254 -1.378 25.800 1.00 78.81 106 GLN A CA 1
ATOM 852 C C . GLN A 1 106 ? 4.322 -0.149 25.792 1.00 78.81 106 GLN A C 1
ATOM 854 O O . GLN A 1 106 ? 4.614 0.876 26.406 1.00 78.81 106 GLN A O 1
ATOM 859 N N . GLY A 1 107 ? 3.190 -0.238 25.088 1.00 75.25 107 GLY A N 1
ATOM 860 C CA . GLY A 1 107 ? 2.216 0.853 25.017 1.00 75.25 107 GLY A CA 1
ATOM 861 C C . GLY A 1 107 ? 2.618 1.983 24.067 1.00 75.25 107 GLY A C 1
ATOM 862 O O . GLY A 1 107 ? 2.177 3.121 24.230 1.00 75.25 107 GLY A O 1
ATOM 863 N N . ARG A 1 108 ? 3.449 1.696 23.061 1.00 84.38 108 ARG A N 1
ATOM 864 C CA . ARG A 1 108 ? 3.761 2.658 22.004 1.00 84.38 108 ARG A CA 1
ATOM 865 C C . ARG A 1 108 ? 2.505 3.037 21.217 1.00 84.38 108 ARG A C 1
ATOM 867 O O . ARG A 1 108 ? 1.707 2.183 20.838 1.00 84.38 108 ARG A O 1
ATOM 874 N N . MET A 1 109 ? 2.372 4.326 20.914 1.00 86.31 109 MET A N 1
ATOM 875 C CA . MET A 1 109 ? 1.315 4.841 20.045 1.00 86.31 109 MET A CA 1
ATOM 876 C C . MET A 1 109 ? 1.738 4.752 18.576 1.00 86.31 109 MET A C 1
ATOM 878 O O . MET A 1 109 ? 2.806 5.241 18.201 1.00 86.31 109 MET A O 1
ATOM 882 N N . TYR A 1 110 ? 0.888 4.162 17.740 1.00 89.69 110 TYR A N 1
ATOM 883 C CA . TYR A 1 110 ? 1.081 4.043 16.297 1.00 89.69 110 TYR A CA 1
ATOM 884 C C . TYR A 1 110 ? 0.086 4.940 15.565 1.00 89.69 110 TYR A C 1
ATOM 886 O O . TYR A 1 110 ? -1.126 4.752 15.673 1.00 89.69 110 TYR A O 1
ATOM 894 N N . GLY A 1 111 ? 0.592 5.943 14.849 1.00 92.06 111 GLY A N 1
ATOM 895 C CA . GLY A 1 111 ? -0.243 6.876 14.097 1.00 92.06 111 GLY A CA 1
ATOM 896 C C . GLY A 1 111 ? -0.894 6.196 12.897 1.00 92.06 111 GLY A C 1
ATOM 897 O O . GLY A 1 111 ? -0.224 5.501 12.138 1.00 92.06 111 GLY A O 1
ATOM 898 N N . ILE A 1 112 ? -2.189 6.425 12.711 1.00 94.62 112 ILE A N 1
ATOM 899 C CA . ILE A 1 112 ? -2.950 5.920 11.572 1.00 94.62 112 ILE A CA 1
ATOM 900 C C . ILE A 1 112 ? -3.792 7.015 10.936 1.00 94.62 112 ILE A C 1
ATOM 902 O O . ILE A 1 112 ? -4.171 8.002 11.572 1.00 94.62 112 ILE A O 1
ATOM 906 N N . ASN A 1 113 ? -4.124 6.783 9.674 1.00 96.62 113 ASN A N 1
ATOM 907 C CA . ASN A 1 113 ? -5.110 7.546 8.938 1.00 96.62 113 ASN A CA 1
ATOM 908 C C . ASN A 1 113 ? -6.351 6.672 8.757 1.00 96.62 113 ASN A C 1
ATOM 910 O O . ASN A 1 113 ? -6.232 5.458 8.593 1.00 96.62 113 ASN A O 1
ATOM 914 N N . TYR A 1 114 ? -7.547 7.244 8.848 1.00 96.31 114 TYR A N 1
ATOM 915 C CA . TYR A 1 114 ? -8.781 6.473 8.750 1.00 96.31 114 TYR A CA 1
ATOM 916 C C . TYR A 1 114 ? -9.966 7.298 8.252 1.00 96.31 114 TYR A C 1
ATOM 918 O O . TYR A 1 114 ? -10.022 8.518 8.415 1.00 96.31 114 TYR A O 1
ATOM 926 N N . ASN A 1 115 ? -10.953 6.594 7.709 1.00 96.50 115 ASN A N 1
ATOM 927 C CA . ASN A 1 115 ? -12.271 7.123 7.390 1.00 96.50 115 ASN A CA 1
ATOM 928 C C . ASN A 1 115 ? -13.328 6.447 8.264 1.00 96.50 115 ASN A C 1
ATOM 930 O O . ASN A 1 115 ? -13.266 5.241 8.511 1.00 96.50 115 ASN A O 1
ATOM 934 N N . LEU A 1 116 ? -14.305 7.225 8.732 1.00 94.81 116 LEU A N 1
ATOM 935 C CA . LEU A 1 116 ? -15.486 6.677 9.398 1.00 94.81 116 LEU A CA 1
ATOM 936 C C . LEU A 1 116 ? -16.403 6.058 8.348 1.00 94.81 116 LEU A C 1
ATOM 938 O O . LEU A 1 116 ? -16.648 6.660 7.304 1.00 94.81 116 LEU A O 1
ATOM 942 N N . VAL A 1 117 ? -16.941 4.883 8.649 1.00 94.44 117 VAL A N 1
ATOM 943 C CA . VAL A 1 117 ? -17.930 4.211 7.806 1.00 94.44 117 VAL A CA 1
ATOM 944 C C . VAL A 1 117 ? -19.072 3.679 8.653 1.00 94.44 117 VAL A C 1
ATOM 946 O O . VAL A 1 117 ? -18.925 3.462 9.854 1.00 94.44 117 VAL A O 1
ATOM 949 N N . GLN A 1 118 ? -20.207 3.435 8.014 1.00 91.00 118 GLN A N 1
ATOM 950 C CA . GLN A 1 118 ? -21.352 2.779 8.627 1.00 91.00 118 GLN A CA 1
ATOM 951 C C . GLN A 1 118 ? -21.465 1.361 8.044 1.00 91.00 118 GLN A C 1
ATOM 953 O O . GLN A 1 118 ? -21.425 1.183 6.825 1.00 91.00 118 GLN A O 1
ATOM 958 N N . ARG A 1 119 ? -21.551 0.335 8.899 1.00 86.31 119 ARG A N 1
ATOM 959 C CA . ARG A 1 119 ? -21.675 -1.078 8.498 1.00 86.31 119 ARG A CA 1
ATOM 960 C C . ARG A 1 119 ? -22.952 -1.650 9.120 1.00 86.31 119 ARG A C 1
ATOM 962 O O . ARG A 1 119 ? -22.935 -2.121 10.256 1.00 86.31 119 ARG A O 1
ATOM 969 N N . GLY A 1 120 ? -24.064 -1.559 8.388 1.00 86.56 120 GLY A N 1
ATOM 970 C CA . GLY A 1 120 ? -25.399 -1.772 8.960 1.00 86.56 120 GLY A CA 1
ATOM 971 C C . GLY A 1 120 ? -25.684 -0.716 10.031 1.00 86.56 120 GLY A C 1
ATOM 972 O O . GLY A 1 120 ? -25.417 0.463 9.815 1.00 86.56 120 GLY A O 1
ATOM 973 N N . ASP A 1 121 ? -26.115 -1.133 11.217 1.00 88.44 121 ASP A N 1
ATOM 974 C CA . ASP A 1 121 ? -26.400 -0.210 12.327 1.00 88.44 121 ASP A CA 1
ATOM 975 C C . ASP A 1 121 ? -25.170 0.117 13.191 1.00 88.44 121 ASP A C 1
ATOM 977 O O . ASP A 1 121 ? -25.253 0.905 14.133 1.00 88.44 121 ASP A O 1
ATOM 981 N N . LYS A 1 122 ? -23.999 -0.453 12.875 1.00 89.38 122 LYS A N 1
ATOM 982 C CA . LYS A 1 122 ? -22.776 -0.264 13.662 1.00 89.38 122 LYS A CA 1
ATOM 983 C C . LYS A 1 122 ? -21.822 0.752 13.019 1.00 89.38 122 LYS A C 1
ATOM 985 O O . LYS A 1 122 ? -21.526 0.637 11.823 1.00 89.38 122 LYS A O 1
ATOM 990 N N . PRO A 1 123 ? -21.255 1.689 13.804 1.00 92.31 123 PRO A N 1
ATOM 991 C CA . PRO A 1 123 ? -20.150 2.510 13.335 1.00 92.31 123 PRO A CA 1
ATOM 992 C C . PRO A 1 123 ? -18.901 1.644 13.118 1.00 92.31 123 PRO A C 1
ATOM 994 O O . PRO A 1 123 ? -18.612 0.704 13.866 1.00 92.31 123 PRO A O 1
ATOM 997 N N . GLY A 1 124 ? -18.141 1.979 12.087 1.00 93.75 124 GLY A N 1
ATOM 998 C CA . GLY A 1 124 ? -16.904 1.311 11.714 1.00 93.75 124 GLY A CA 1
ATOM 999 C C . GLY A 1 124 ? -15.856 2.293 11.227 1.00 93.75 124 GLY A C 1
ATOM 1000 O O . GLY A 1 124 ? -16.098 3.500 11.114 1.00 93.75 124 GLY A O 1
ATOM 1001 N N . ILE A 1 125 ? -14.686 1.751 10.913 1.00 94.56 125 ILE A N 1
ATOM 1002 C CA . ILE A 1 125 ? -13.603 2.515 10.301 1.00 94.56 125 ILE A CA 1
ATOM 1003 C C . ILE A 1 125 ? -12.982 1.748 9.144 1.00 94.56 125 ILE A C 1
ATOM 1005 O O . ILE A 1 125 ? -12.982 0.518 9.115 1.00 94.56 125 ILE A O 1
ATOM 1009 N N . ILE A 1 126 ? -12.392 2.494 8.223 1.00 95.25 126 ILE A N 1
ATOM 1010 C CA . ILE A 1 126 ? -11.417 1.983 7.267 1.00 95.25 126 ILE A CA 1
ATOM 1011 C C . ILE A 1 126 ? -10.101 2.673 7.597 1.00 95.25 126 ILE A C 1
ATOM 1013 O O . ILE A 1 126 ? -10.019 3.891 7.474 1.00 95.25 126 ILE A O 1
ATOM 1017 N N . ILE A 1 127 ? -9.100 1.917 8.046 1.00 95.31 127 ILE A N 1
ATOM 1018 C CA . ILE A 1 127 ? -7.729 2.411 8.200 1.00 95.31 127 ILE A CA 1
ATOM 1019 C C . ILE A 1 127 ? -7.149 2.547 6.797 1.00 95.31 127 ILE A C 1
ATOM 1021 O O . ILE A 1 127 ? -7.148 1.582 6.039 1.00 95.31 127 ILE A O 1
ATOM 1025 N N . VAL A 1 128 ? -6.686 3.735 6.444 1.00 96.81 128 VAL A N 1
ATOM 1026 C CA . VAL A 1 128 ? -6.201 4.059 5.105 1.00 96.81 128 VAL A CA 1
ATOM 1027 C C . VAL A 1 128 ? -4.701 4.281 5.165 1.00 96.81 128 VAL A C 1
ATOM 1029 O O . VAL A 1 128 ? -4.215 4.981 6.052 1.00 96.81 128 VAL A O 1
ATOM 1032 N N . ASP A 1 129 ? -3.970 3.716 4.214 1.00 96.56 129 ASP A N 1
ATOM 1033 C CA . ASP A 1 129 ? -2.547 3.989 4.049 1.00 96.56 129 ASP A CA 1
ATOM 1034 C C . ASP A 1 129 ? -2.157 4.111 2.579 1.00 96.56 129 ASP A C 1
ATOM 1036 O O . ASP A 1 129 ? -2.821 3.580 1.690 1.00 96.56 129 ASP A O 1
ATOM 1040 N N . LEU A 1 130 ? -1.082 4.851 2.327 1.00 95.00 130 LEU A N 1
ATOM 1041 C CA . LEU A 1 130 ? -0.547 5.069 0.992 1.00 95.00 130 LEU A CA 1
ATOM 1042 C C . LEU A 1 130 ? 0.665 4.163 0.779 1.00 95.00 130 LEU A C 1
ATOM 1044 O O . LEU A 1 130 ? 1.631 4.247 1.538 1.00 95.00 130 LEU A O 1
ATOM 1048 N N . ALA A 1 131 ? 0.675 3.367 -0.295 1.00 95.12 131 ALA A N 1
ATOM 1049 C CA . ALA A 1 131 ? 1.807 2.506 -0.645 1.00 95.12 131 ALA A CA 1
ATOM 1050 C C . ALA A 1 131 ? 3.012 3.300 -1.189 1.00 95.12 131 ALA A C 1
ATOM 1052 O O . ALA A 1 131 ? 3.468 3.102 -2.315 1.00 95.12 131 ALA A O 1
ATOM 1053 N N . ARG A 1 132 ? 3.584 4.178 -0.360 1.00 93.88 132 ARG A N 1
ATOM 1054 C CA . ARG A 1 132 ? 4.776 4.985 -0.656 1.00 93.88 132 ARG A CA 1
ATOM 1055 C C . ARG A 1 132 ? 5.959 4.158 -1.178 1.00 93.88 132 ARG A C 1
ATOM 1057 O O . ARG A 1 132 ? 6.634 4.652 -2.080 1.00 93.88 132 ARG A O 1
ATOM 1064 N N . PRO A 1 133 ? 6.209 2.914 -0.707 1.00 94.56 133 PRO A N 1
ATOM 1065 C CA . PRO A 1 133 ? 7.249 2.076 -1.297 1.00 94.56 133 PRO A CA 1
ATOM 1066 C C . PRO A 1 133 ? 7.032 1.801 -2.789 1.00 94.56 133 PRO A C 1
ATOM 1068 O O . PRO A 1 133 ? 7.987 1.825 -3.548 1.00 94.56 133 PRO A O 1
ATOM 1071 N N . LEU A 1 134 ? 5.794 1.610 -3.252 1.00 93.75 134 LEU A N 1
ATOM 1072 C CA . LEU A 1 134 ? 5.523 1.401 -4.679 1.00 93.75 134 LEU A CA 1
ATOM 1073 C C . LEU A 1 134 ? 5.841 2.659 -5.510 1.00 93.75 134 LEU A C 1
ATOM 1075 O O . LEU A 1 134 ? 6.320 2.570 -6.636 1.00 93.75 134 LEU A O 1
ATOM 1079 N N . MET A 1 135 ? 5.649 3.847 -4.936 1.00 90.62 135 MET A N 1
ATOM 1080 C CA . MET A 1 135 ? 5.903 5.128 -5.608 1.00 90.62 135 MET A CA 1
ATOM 1081 C C . MET A 1 135 ? 7.404 5.403 -5.819 1.00 90.62 135 MET A C 1
ATOM 1083 O O . MET A 1 135 ? 7.772 6.187 -6.697 1.00 90.62 135 MET A O 1
ATOM 1087 N N . SER A 1 136 ? 8.289 4.745 -5.059 1.00 92.00 136 SER A N 1
ATOM 1088 C CA . SER A 1 136 ? 9.743 4.859 -5.244 1.00 92.00 136 SER A CA 1
ATOM 1089 C C . SER A 1 136 ? 10.282 3.976 -6.373 1.00 92.00 136 SER A C 1
ATOM 1091 O O . SER A 1 136 ? 11.428 4.155 -6.785 1.00 92.00 136 SER A O 1
ATOM 1093 N N . VAL A 1 137 ? 9.462 3.074 -6.927 1.00 93.44 137 VAL A N 1
ATOM 1094 C CA . VAL A 1 137 ? 9.899 2.127 -7.958 1.00 93.44 137 VAL A CA 1
ATOM 1095 C C . VAL A 1 137 ? 10.412 2.838 -9.204 1.00 93.44 137 VAL A C 1
ATOM 1097 O O . VAL A 1 137 ? 11.475 2.480 -9.701 1.00 93.44 137 VAL A O 1
ATOM 1100 N N . LYS A 1 138 ? 9.728 3.894 -9.667 1.00 91.81 138 LYS A N 1
ATOM 1101 C CA . LYS A 1 138 ? 10.194 4.679 -10.824 1.00 91.81 138 LYS A CA 1
ATOM 1102 C C . LYS A 1 138 ? 11.627 5.185 -10.624 1.00 91.81 138 LYS A C 1
ATOM 1104 O O . LYS A 1 138 ? 12.476 4.972 -11.481 1.00 91.81 138 LYS A O 1
ATOM 1109 N N . ARG A 1 139 ? 11.907 5.760 -9.448 1.00 90.38 139 ARG A N 1
ATOM 1110 C CA . ARG A 1 139 ? 13.232 6.294 -9.104 1.00 90.38 139 ARG A CA 1
ATOM 1111 C C . ARG A 1 139 ? 14.297 5.207 -9.088 1.00 90.38 139 ARG A C 1
ATOM 1113 O O . ARG A 1 139 ? 15.414 5.459 -9.507 1.00 90.38 139 ARG A O 1
ATOM 1120 N N . PHE A 1 140 ? 13.965 3.990 -8.663 1.00 89.38 140 PHE A N 1
ATOM 1121 C CA . PHE A 1 140 ? 14.898 2.870 -8.771 1.00 89.38 140 PHE A CA 1
ATOM 1122 C C . PHE A 1 140 ? 15.251 2.567 -10.237 1.00 89.38 140 PHE A C 1
ATOM 1124 O O . PHE A 1 140 ? 16.422 2.424 -10.572 1.00 89.38 140 PHE A O 1
ATOM 1131 N N . TYR A 1 141 ? 14.266 2.512 -11.134 1.00 89.00 141 TYR A N 1
ATOM 1132 C CA . TYR A 1 141 ? 14.544 2.286 -12.555 1.00 89.00 141 TYR A CA 1
ATOM 1133 C C . TYR A 1 141 ? 15.374 3.426 -13.167 1.00 89.00 141 TYR A C 1
ATOM 1135 O O . TYR A 1 141 ? 16.348 3.152 -13.863 1.00 89.00 141 TYR A O 1
ATOM 1143 N N . GLU A 1 142 ? 15.044 4.683 -12.871 1.00 89.38 142 GLU A N 1
ATOM 1144 C CA . GLU A 1 142 ? 15.731 5.851 -13.439 1.00 89.38 142 GLU A CA 1
ATOM 1145 C C . GLU A 1 142 ? 17.129 6.083 -12.840 1.00 89.38 142 GLU A C 1
ATOM 1147 O O . GLU A 1 142 ? 18.108 6.235 -13.568 1.00 89.38 142 GLU A O 1
ATOM 1152 N N . GLU A 1 143 ? 17.244 6.115 -11.511 1.00 89.31 143 GLU A N 1
ATOM 1153 C CA . GLU A 1 143 ? 18.456 6.562 -10.810 1.00 89.31 143 GLU A CA 1
ATOM 1154 C C . GLU A 1 143 ? 19.473 5.435 -10.618 1.00 89.31 143 GLU A C 1
ATOM 1156 O O . GLU A 1 143 ? 20.675 5.693 -10.599 1.00 89.31 143 GLU A O 1
ATOM 1161 N N . ILE A 1 144 ? 19.002 4.193 -10.470 1.00 86.12 144 ILE A N 1
ATOM 1162 C CA . ILE A 1 144 ? 19.854 3.045 -10.143 1.00 86.12 144 ILE A CA 1
ATOM 1163 C C . ILE A 1 144 ? 20.130 2.187 -11.373 1.00 86.12 144 ILE A C 1
ATOM 1165 O O . ILE A 1 144 ? 21.274 1.818 -11.620 1.00 86.12 144 ILE A O 1
ATOM 1169 N N . LEU A 1 145 ? 19.089 1.849 -12.138 1.00 84.06 145 LEU A N 1
ATOM 1170 C CA . LEU A 1 145 ? 19.245 1.024 -13.339 1.00 84.06 145 LEU A CA 1
ATOM 1171 C C . LEU A 1 145 ? 19.534 1.842 -14.599 1.00 84.06 145 LEU A C 1
ATOM 1173 O O . LEU A 1 145 ? 19.809 1.254 -15.645 1.00 84.06 145 LEU A O 1
ATOM 1177 N N . HIS A 1 146 ? 19.450 3.174 -14.517 1.00 84.81 146 HIS A N 1
ATOM 1178 C CA . HIS A 1 146 ? 19.585 4.078 -15.661 1.00 84.81 146 HIS A CA 1
ATOM 1179 C C . HIS A 1 146 ? 18.626 3.731 -16.815 1.00 84.81 146 HIS A C 1
ATOM 1181 O O . HIS A 1 146 ? 18.939 3.932 -17.989 1.00 84.81 146 HIS A O 1
ATOM 1187 N N . TYR A 1 147 ? 17.450 3.186 -16.486 1.00 83.56 147 TYR A N 1
ATOM 1188 C CA . TYR A 1 147 ? 16.421 2.833 -17.453 1.00 83.56 147 TYR A CA 1
ATOM 1189 C C . TYR A 1 147 ? 15.613 4.088 -17.835 1.00 83.56 147 TYR A C 1
ATOM 1191 O O . TYR A 1 147 ? 15.087 4.766 -16.948 1.00 83.56 147 TYR A O 1
ATOM 1199 N N . PRO A 1 148 ? 15.468 4.410 -19.133 1.00 80.62 148 PRO A N 1
ATOM 1200 C CA . PRO A 1 148 ? 14.720 5.585 -19.565 1.00 80.62 148 PRO A CA 1
ATOM 1201 C C . PRO A 1 148 ? 13.214 5.364 -19.374 1.00 80.62 148 PRO A C 1
ATOM 1203 O O . PRO A 1 148 ? 12.634 4.465 -19.975 1.00 80.62 148 PRO A O 1
ATOM 1206 N N . THR A 1 149 ? 12.564 6.201 -18.560 1.00 83.50 149 THR A N 1
ATOM 1207 C CA . THR A 1 149 ? 11.108 6.116 -18.299 1.00 83.50 149 THR A CA 1
ATOM 1208 C C . THR A 1 149 ? 10.338 7.383 -18.696 1.00 83.50 149 THR A C 1
ATOM 1210 O O . THR A 1 149 ? 9.207 7.603 -18.264 1.00 83.50 149 THR A O 1
ATOM 1213 N N . HIS A 1 150 ? 10.970 8.253 -19.489 1.00 77.56 150 HIS A N 1
ATOM 1214 C CA . HIS A 1 150 ? 10.443 9.579 -19.830 1.00 77.56 150 HIS A CA 1
ATOM 1215 C C . HIS A 1 150 ? 9.350 9.554 -20.907 1.00 77.56 150 HIS A C 1
ATOM 1217 O O . HIS A 1 150 ? 8.606 10.523 -21.028 1.00 77.56 150 HIS A O 1
ATOM 1223 N N . ASP A 1 151 ? 9.253 8.468 -21.678 1.00 79.19 151 ASP A N 1
ATOM 1224 C CA . ASP A 1 151 ? 8.184 8.268 -22.653 1.00 79.19 151 ASP A CA 1
ATOM 1225 C C . ASP A 1 151 ? 7.055 7.432 -22.032 1.00 79.19 151 ASP A C 1
ATOM 1227 O O . ASP A 1 151 ? 7.169 6.217 -21.858 1.00 79.19 151 ASP A O 1
ATOM 1231 N N . ASP A 1 152 ? 5.942 8.090 -21.700 1.00 71.50 152 ASP A N 1
ATOM 1232 C CA . ASP A 1 152 ? 4.749 7.446 -21.139 1.00 71.50 152 ASP A CA 1
ATOM 1233 C C . ASP A 1 152 ? 4.003 6.550 -22.149 1.00 71.50 152 ASP A C 1
ATOM 1235 O O . ASP A 1 152 ? 3.074 5.833 -21.754 1.00 71.50 152 ASP A O 1
ATOM 1239 N N . ALA A 1 153 ? 4.394 6.577 -23.431 1.00 78.62 153 ALA A N 1
ATOM 1240 C CA . ALA A 1 153 ? 3.917 5.684 -24.482 1.00 78.62 153 ALA A CA 1
ATOM 1241 C C . ALA A 1 153 ? 4.870 4.502 -24.756 1.00 78.62 153 ALA A C 1
ATOM 1243 O O . ALA A 1 153 ? 4.499 3.604 -25.519 1.00 78.62 153 ALA A O 1
ATOM 1244 N N . ASP A 1 154 ? 6.055 4.443 -24.126 1.00 85.44 154 ASP A N 1
ATOM 1245 C CA . ASP A 1 154 ? 6.979 3.317 -24.298 1.00 85.44 154 ASP A CA 1
ATOM 1246 C C . ASP A 1 154 ? 6.342 2.022 -23.780 1.00 85.44 154 ASP A C 1
ATOM 1248 O O . ASP A 1 154 ? 6.175 1.800 -22.577 1.00 85.44 154 ASP A O 1
ATOM 1252 N N . ALA A 1 155 ? 6.026 1.119 -24.708 1.00 86.38 155 ALA A N 1
ATOM 1253 C CA . ALA A 1 155 ? 5.419 -0.170 -24.415 1.00 86.38 155 ALA A CA 1
ATOM 1254 C C . ALA A 1 155 ? 6.237 -1.005 -23.414 1.00 86.38 155 ALA A C 1
ATOM 1256 O O . ALA A 1 155 ? 5.650 -1.742 -22.616 1.00 86.38 155 ALA A O 1
ATOM 1257 N N . LYS A 1 156 ? 7.575 -0.894 -23.420 1.00 86.19 156 LYS A N 1
ATOM 1258 C CA . LYS A 1 156 ? 8.431 -1.617 -22.468 1.00 86.19 156 LYS A CA 1
ATOM 1259 C C . LYS A 1 156 ? 8.277 -1.054 -21.062 1.00 86.19 156 LYS A C 1
ATOM 1261 O O . LYS A 1 156 ? 8.050 -1.829 -20.132 1.00 86.19 156 LYS A O 1
ATOM 1266 N N . TRP A 1 157 ? 8.328 0.268 -20.907 1.00 89.00 157 TRP A N 1
ATOM 1267 C CA . TRP A 1 157 ? 8.098 0.914 -19.617 1.00 89.00 157 TRP A CA 1
ATOM 1268 C C . TRP A 1 157 ? 6.671 0.698 -19.099 1.00 89.00 157 TRP A C 1
ATOM 1270 O O . TRP A 1 157 ? 6.487 0.352 -17.934 1.00 89.00 157 TRP A O 1
ATOM 1280 N N . ILE A 1 158 ? 5.653 0.821 -19.958 1.00 89.38 158 ILE A N 1
ATOM 1281 C CA . ILE A 1 158 ? 4.253 0.529 -19.610 1.00 89.38 158 ILE A CA 1
ATOM 1282 C C . ILE A 1 158 ? 4.117 -0.901 -19.075 1.00 89.38 158 ILE A C 1
ATOM 1284 O O . ILE A 1 158 ? 3.460 -1.125 -18.055 1.00 89.38 158 ILE A O 1
ATOM 1288 N N . LYS A 1 159 ? 4.756 -1.875 -19.735 1.00 89.44 159 LYS A N 1
ATOM 1289 C CA . LYS A 1 159 ? 4.768 -3.262 -19.266 1.00 89.44 159 LYS A CA 1
ATOM 1290 C C . LYS A 1 159 ? 5.482 -3.382 -17.918 1.00 89.44 159 LYS A C 1
ATOM 1292 O O . LYS A 1 159 ? 4.919 -3.976 -17.004 1.00 89.44 159 LYS A O 1
ATOM 1297 N N . ALA A 1 160 ? 6.673 -2.801 -17.777 1.00 89.19 160 ALA A N 1
ATOM 1298 C CA . ALA A 1 160 ? 7.474 -2.877 -16.556 1.00 89.19 160 ALA A CA 1
ATOM 1299 C C . ALA A 1 160 ? 6.748 -2.278 -15.342 1.00 89.19 160 ALA A C 1
ATOM 1301 O O . ALA A 1 160 ? 6.590 -2.960 -14.330 1.00 89.19 160 ALA A O 1
ATOM 1302 N N . GLN A 1 161 ? 6.223 -1.053 -15.454 1.00 92.25 161 GLN A N 1
ATOM 1303 C CA . GLN A 1 161 ? 5.506 -0.409 -14.349 1.00 92.25 161 GLN A CA 1
ATOM 1304 C C . GLN A 1 161 ? 4.256 -1.199 -13.943 1.00 92.25 161 GLN A C 1
ATOM 1306 O O . GLN A 1 161 ? 3.987 -1.368 -12.756 1.00 92.25 161 GLN A O 1
ATOM 1311 N N . LYS A 1 162 ? 3.513 -1.740 -14.920 1.00 92.19 162 LYS A N 1
ATOM 1312 C CA . LYS A 1 162 ? 2.319 -2.543 -14.648 1.00 92.19 162 LYS A CA 1
ATOM 1313 C C . LYS A 1 162 ? 2.688 -3.840 -13.932 1.00 92.19 162 LYS A C 1
ATOM 1315 O O . LYS A 1 162 ? 2.016 -4.205 -12.971 1.00 92.19 162 LYS A O 1
ATOM 1320 N N . SER A 1 163 ? 3.760 -4.507 -14.359 1.00 92.75 163 SER A N 1
ATOM 1321 C CA . SER A 1 163 ? 4.281 -5.697 -13.684 1.00 92.75 163 SER A CA 1
ATOM 1322 C C . SER A 1 163 ? 4.705 -5.400 -12.246 1.00 92.75 163 SER A C 1
ATOM 1324 O O . SER A 1 163 ? 4.367 -6.173 -11.358 1.00 92.75 163 SER A O 1
ATOM 1326 N N . GLU A 1 164 ? 5.377 -4.275 -11.988 1.00 94.31 164 GLU A N 1
ATOM 1327 C CA . GLU A 1 164 ? 5.778 -3.875 -10.632 1.00 94.31 164 GLU A CA 1
ATOM 1328 C C . GLU A 1 164 ? 4.565 -3.571 -9.734 1.00 94.31 164 GLU A C 1
ATOM 1330 O O . GLU A 1 164 ? 4.541 -4.001 -8.582 1.00 94.31 164 GLU A O 1
ATOM 1335 N N . ILE A 1 165 ? 3.536 -2.883 -10.243 1.00 94.88 165 ILE A N 1
ATOM 1336 C CA . ILE A 1 165 ? 2.297 -2.609 -9.490 1.00 94.88 165 ILE A CA 1
ATOM 1337 C C . ILE A 1 165 ? 1.562 -3.917 -9.165 1.00 94.88 165 ILE A C 1
ATOM 1339 O O . ILE A 1 165 ? 1.183 -4.147 -8.014 1.00 94.88 165 ILE A O 1
ATOM 1343 N N . ILE A 1 166 ? 1.401 -4.801 -10.158 1.00 93.94 166 ILE A N 1
ATOM 1344 C CA . ILE A 1 166 ? 0.758 -6.110 -9.973 1.00 93.94 166 ILE A CA 1
ATOM 1345 C C . ILE A 1 166 ? 1.551 -6.948 -8.974 1.00 93.94 166 ILE A C 1
ATOM 1347 O O . ILE A 1 166 ? 0.969 -7.480 -8.035 1.00 93.94 166 ILE A O 1
ATOM 1351 N N . ALA A 1 167 ? 2.873 -7.037 -9.122 1.00 93.38 167 ALA A N 1
ATOM 1352 C CA . ALA A 1 167 ? 3.706 -7.818 -8.218 1.00 93.38 167 ALA A CA 1
ATOM 1353 C C . ALA A 1 167 ? 3.643 -7.299 -6.782 1.00 93.38 167 ALA A C 1
ATOM 1355 O O . ALA A 1 167 ? 3.594 -8.110 -5.859 1.00 93.38 167 ALA A O 1
ATOM 1356 N N . PHE A 1 168 ? 3.585 -5.979 -6.579 1.00 94.81 168 PHE A N 1
ATOM 1357 C CA . PHE A 1 168 ? 3.385 -5.401 -5.252 1.00 94.81 168 PHE A CA 1
ATOM 1358 C C . PHE A 1 168 ? 2.065 -5.889 -4.638 1.00 94.81 168 PHE A C 1
ATOM 1360 O O . PHE A 1 168 ? 2.060 -6.491 -3.563 1.00 94.81 168 PHE A O 1
ATOM 1367 N N . LYS A 1 169 ? 0.952 -5.685 -5.353 1.00 93.81 169 LYS A N 1
ATOM 1368 C CA . LYS A 1 169 ? -0.402 -6.047 -4.909 1.00 93.81 169 LYS A CA 1
ATOM 1369 C C . LYS A 1 169 ? -0.543 -7.548 -4.645 1.00 93.81 169 LYS A C 1
ATOM 1371 O O . LYS A 1 169 ? -0.977 -7.945 -3.566 1.00 93.81 169 LYS A O 1
ATOM 1376 N N . GLU A 1 170 ? -0.126 -8.379 -5.596 1.00 91.75 170 GLU A N 1
ATOM 1377 C CA . GLU A 1 170 ? -0.201 -9.840 -5.495 1.00 91.75 170 GLU A CA 1
ATOM 1378 C C . GLU A 1 170 ? 0.680 -10.382 -4.369 1.00 91.75 170 GLU A C 1
ATOM 1380 O O . GLU A 1 170 ? 0.276 -11.301 -3.659 1.00 91.75 170 GLU A O 1
ATOM 1385 N N . THR A 1 171 ? 1.853 -9.787 -4.134 1.00 91.44 171 THR A N 1
ATOM 1386 C CA . THR A 1 171 ? 2.700 -10.173 -2.997 1.00 91.44 171 THR A CA 1
ATOM 1387 C C . THR A 1 171 ? 1.984 -9.906 -1.672 1.00 91.44 171 THR A C 1
ATOM 1389 O O . THR A 1 171 ? 1.966 -10.784 -0.810 1.00 91.44 171 THR A O 1
ATOM 1392 N N . LEU A 1 172 ? 1.337 -8.745 -1.510 1.00 91.19 172 LEU A N 1
ATOM 1393 C CA . LEU A 1 172 ? 0.559 -8.441 -0.302 1.00 91.19 172 LEU A CA 1
ATOM 1394 C C . LEU A 1 172 ? -0.618 -9.410 -0.112 1.00 91.19 172 LEU A C 1
ATOM 1396 O O . LEU A 1 172 ? -0.805 -9.926 0.991 1.00 91.19 172 LEU A O 1
ATOM 1400 N N . LEU A 1 173 ? -1.363 -9.709 -1.182 1.00 88.38 173 LEU A N 1
ATOM 1401 C CA . LEU A 1 173 ? -2.462 -10.681 -1.160 1.00 88.38 173 LEU A CA 1
ATOM 1402 C C . LEU A 1 173 ? -1.976 -12.089 -0.784 1.00 88.38 173 LEU A C 1
ATOM 1404 O O . LEU A 1 173 ? -2.593 -12.771 0.034 1.00 88.38 173 LEU A O 1
ATOM 1408 N N . GLN A 1 174 ? -0.843 -12.536 -1.329 1.00 86.62 174 GLN A N 1
ATOM 1409 C CA . GLN A 1 174 ? -0.274 -13.840 -0.989 1.00 86.62 174 GLN A CA 1
ATOM 1410 C C . GLN A 1 174 ? 0.222 -13.903 0.458 1.00 86.62 174 GLN A C 1
ATOM 1412 O O . GLN A 1 174 ? -0.023 -14.902 1.138 1.00 86.62 174 GLN A O 1
ATOM 1417 N N . LEU A 1 175 ? 0.893 -12.856 0.949 1.00 85.00 175 LEU A N 1
ATOM 1418 C CA . LEU A 1 175 ? 1.339 -12.773 2.344 1.00 85.00 175 LEU A CA 1
ATOM 1419 C C . LEU A 1 175 ? 0.150 -12.814 3.312 1.00 85.00 175 LEU A C 1
ATOM 1421 O O . LEU A 1 175 ? 0.192 -13.527 4.316 1.00 85.00 175 LEU A O 1
ATOM 1425 N N . GLN A 1 176 ? -0.943 -12.132 2.968 1.00 79.06 176 GLN A N 1
ATOM 1426 C CA . GLN A 1 176 ? -2.200 -12.192 3.707 1.00 79.06 176 GLN A CA 1
ATOM 1427 C C . GLN A 1 176 ? -2.796 -13.611 3.709 1.00 79.06 176 GLN A C 1
ATOM 1429 O O . GLN A 1 176 ? -3.119 -14.139 4.776 1.00 79.06 176 GLN A O 1
ATOM 1434 N N . ASN A 1 177 ? -2.899 -14.252 2.540 1.00 74.88 177 ASN A N 1
ATOM 1435 C CA . ASN A 1 177 ? -3.487 -15.588 2.384 1.00 74.88 177 ASN A CA 1
ATOM 1436 C C . ASN A 1 177 ? -2.698 -16.692 3.105 1.00 74.88 177 ASN A C 1
ATOM 1438 O O . ASN A 1 177 ? -3.283 -17.679 3.543 1.00 74.88 177 ASN A O 1
ATOM 1442 N N . ARG A 1 178 ? -1.381 -16.527 3.280 1.00 72.00 178 ARG A N 1
ATOM 1443 C CA . ARG A 1 178 ? -0.515 -17.481 3.998 1.00 72.00 178 ARG A CA 1
ATOM 1444 C C . ARG A 1 178 ? -0.653 -17.443 5.529 1.00 72.00 178 ARG A C 1
ATOM 1446 O O . ARG A 1 178 ? 0.110 -18.111 6.217 1.00 72.00 178 ARG A O 1
ATOM 1453 N N . GLY A 1 179 ? -1.634 -16.718 6.072 1.00 56.38 179 GLY A N 1
ATOM 1454 C CA . GLY A 1 179 ? -2.012 -16.803 7.490 1.00 56.38 179 GLY A CA 1
ATOM 1455 C C . GLY A 1 179 ? -1.461 -15.694 8.391 1.00 56.38 179 GLY A C 1
ATOM 1456 O O . GLY A 1 179 ? -1.616 -15.757 9.614 1.00 56.38 179 GLY A O 1
ATOM 1457 N N . TYR A 1 180 ? -0.880 -14.635 7.822 1.00 55.06 180 TYR A N 1
ATOM 1458 C CA . TYR A 1 180 ? -0.279 -13.538 8.588 1.00 55.06 180 TYR A CA 1
ATOM 1459 C C . TYR A 1 180 ? -1.232 -12.367 8.917 1.00 55.06 180 TYR A C 1
ATOM 1461 O O . TYR A 1 180 ? -0.775 -11.253 9.142 1.00 55.06 180 TYR A O 1
ATOM 1469 N N . GLY A 1 181 ? -2.555 -12.559 9.052 1.00 52.47 181 GLY A N 1
ATOM 1470 C CA . GLY A 1 181 ? -3.387 -11.461 9.576 1.00 52.47 181 GLY A CA 1
ATOM 1471 C C . GLY A 1 181 ? -4.896 -11.665 9.635 1.00 52.47 181 GLY A C 1
ATOM 1472 O O . GLY A 1 181 ? -5.497 -12.262 8.752 1.00 52.47 181 GLY A O 1
ATOM 1473 N N . ALA A 1 182 ? -5.529 -11.051 10.642 1.00 57.72 182 ALA A N 1
ATOM 1474 C CA . ALA A 1 182 ? -6.983 -10.894 10.793 1.00 57.72 182 ALA A CA 1
ATOM 1475 C C . ALA A 1 182 ? -7.631 -9.991 9.721 1.00 57.72 182 ALA A C 1
ATOM 1477 O O . ALA A 1 182 ? -8.742 -9.505 9.922 1.00 57.72 182 ALA A O 1
ATOM 1478 N N . LEU A 1 183 ? -6.927 -9.756 8.612 1.00 61.19 183 LEU A N 1
ATOM 1479 C CA . LEU A 1 183 ? -7.316 -8.886 7.511 1.00 61.19 183 LEU A CA 1
ATOM 1480 C C . LEU A 1 183 ? -7.981 -9.630 6.356 1.00 61.19 183 LEU A C 1
ATOM 1482 O O . LEU A 1 183 ? -8.374 -8.984 5.392 1.00 61.19 183 LEU A O 1
ATOM 1486 N N . VAL A 1 184 ? -8.090 -10.963 6.394 1.00 62.31 184 VAL A N 1
ATOM 1487 C CA . VAL A 1 184 ? -8.823 -11.732 5.369 1.00 62.31 184 VAL A CA 1
ATOM 1488 C C . VAL A 1 184 ? -10.230 -11.133 5.206 1.00 62.31 184 VAL A C 1
ATOM 1490 O O . VAL A 1 184 ? -10.956 -10.993 6.191 1.00 62.31 184 VAL A O 1
ATOM 1493 N N . ASN A 1 185 ? -10.578 -10.728 3.978 1.00 64.19 185 ASN A N 1
ATOM 1494 C CA . ASN A 1 185 ? -11.801 -9.990 3.605 1.00 64.19 185 ASN A CA 1
ATOM 1495 C C . ASN A 1 185 ? -11.950 -8.567 4.185 1.00 64.19 185 ASN A C 1
ATOM 1497 O O . ASN A 1 185 ? -13.045 -8.010 4.183 1.00 64.19 185 ASN A O 1
ATOM 1501 N N . ARG A 1 186 ? -10.870 -7.975 4.699 1.00 73.69 186 ARG A N 1
ATOM 1502 C CA . ARG A 1 186 ? -10.850 -6.616 5.272 1.00 73.69 186 ARG A CA 1
ATOM 1503 C C . ARG A 1 186 ? -9.838 -5.692 4.615 1.00 73.69 186 ARG A C 1
ATOM 1505 O O . ARG A 1 186 ? -9.905 -4.499 4.875 1.00 73.69 186 ARG A O 1
ATOM 1512 N N . LEU A 1 187 ? -8.909 -6.237 3.830 1.00 80.00 187 LEU A N 1
ATOM 1513 C CA . LEU A 1 187 ? -7.961 -5.473 3.027 1.00 80.00 187 LEU A CA 1
ATOM 1514 C C . LEU A 1 187 ? -8.568 -5.178 1.655 1.00 80.00 187 LEU A C 1
ATOM 1516 O O . LEU A 1 187 ? -8.968 -6.103 0.950 1.00 80.00 187 LEU A O 1
ATOM 1520 N N . ASP A 1 188 ? -8.594 -3.903 1.296 1.00 88.00 188 ASP A N 1
ATOM 1521 C CA . ASP A 1 188 ? -9.007 -3.396 -0.008 1.00 88.00 188 ASP A CA 1
ATOM 1522 C C . ASP A 1 188 ? -7.881 -2.570 -0.651 1.00 88.00 188 ASP A C 1
ATOM 1524 O O . ASP A 1 188 ? -7.029 -2.009 0.047 1.00 88.00 188 ASP A O 1
ATOM 1528 N N . PHE A 1 189 ? -7.881 -2.484 -1.981 1.00 86.38 189 PHE A N 1
ATOM 1529 C CA . PHE A 1 189 ? -6.923 -1.686 -2.745 1.00 86.38 189 PHE A CA 1
ATOM 1530 C C . PHE A 1 189 ? -7.659 -0.640 -3.579 1.00 86.38 189 PHE A C 1
ATOM 1532 O O . PHE A 1 189 ? -8.441 -0.985 -4.463 1.00 86.38 189 PHE A O 1
ATOM 1539 N N . SER A 1 190 ? -7.360 0.635 -3.330 1.00 85.19 190 SER A N 1
ATOM 1540 C CA . SER A 1 190 ? -7.879 1.754 -4.123 1.00 85.19 190 SER A CA 1
ATOM 1541 C C . SER A 1 190 ? -6.843 2.137 -5.175 1.00 85.19 190 SER A C 1
ATOM 1543 O O . SER A 1 190 ? -5.761 2.607 -4.829 1.00 85.19 190 SER A O 1
ATOM 1545 N N . GLU A 1 191 ? -7.142 1.901 -6.453 1.00 80.50 191 GLU A N 1
ATOM 1546 C CA . GLU A 1 191 ? -6.249 2.240 -7.566 1.00 80.50 191 GLU A CA 1
ATOM 1547 C C . GLU A 1 191 ? -6.592 3.622 -8.142 1.00 80.50 191 GLU A C 1
ATOM 1549 O O . GLU A 1 191 ? -7.753 3.906 -8.461 1.00 80.50 191 GLU A O 1
ATOM 1554 N N . ARG A 1 192 ? -5.581 4.485 -8.311 1.00 81.44 192 ARG A N 1
ATOM 1555 C CA . ARG A 1 192 ? -5.747 5.824 -8.904 1.00 81.44 192 ARG A CA 1
ATOM 1556 C C . ARG A 1 192 ? -4.949 5.977 -10.196 1.00 81.44 192 ARG A C 1
ATOM 1558 O O . ARG A 1 192 ? -3.719 6.025 -10.167 1.00 81.44 192 ARG A O 1
ATOM 1565 N N . ALA A 1 193 ? -5.692 6.013 -11.310 1.00 60.69 193 ALA A N 1
ATOM 1566 C CA . ALA A 1 193 ? -5.231 6.373 -12.659 1.00 60.69 193 ALA A CA 1
ATOM 1567 C C . ALA A 1 193 ? -4.488 7.687 -12.631 1.00 60.69 193 ALA A C 1
ATOM 1569 O O . ALA A 1 193 ? -4.976 8.578 -11.919 1.00 60.69 193 ALA A O 1
#

pLDDT: mean 85.07, std 10.58, range [52.47, 96.81]